Protein AF-A0A553FC74-F1 (afdb_monomer_lite)

Radius of gyration: 23.85 Å; chains: 1; bounding box: 74×58×66 Å

Secondary structure (DSSP, 8-state):
------------------------------------TTEEEEEEEEEE---TTHHHHTTSHHHHHHTTSTTEEEEEEEEETTEEEEEEEEETT--HHHHHHHHHT-HHHHHHHHHHHHTT-PPPPTT-PPEEEEETT------GGG-EEEE---S-EEEEEEEEBPS-HHHHHHHHHHHSTTTS-HHHHHHHHHHTEEEEEEEEETTEEEEEEEE-TT--HHHHHHHHTTSTTHHHHHHHHHTTBSS-TT--HHHHSEEPEE-

Foldseek 3Di:
DDDDDDDDDDDDDDDDDDDDDDDDDDDPDDPPPPPPPFKWFKFKAKWFDQQPCVVVLCVDPLNVVVCPDAFWDGWWWWDDRRMIMIMTTGHLPDFLVNVVVSLVVDPSSVVSQVVCVVSVTHDDHSQRTWAWLAKQVDPDGDRSRSGDMDGDPPPWDKFKWKFFWDQDPVLVVVLSVCRHDPNPDPQLSVLCVVLFWPMKIWTDDRRMIMMMTTGHHPRDCVVSVVVSCPGPCNVVVLLVNVNGGPDDSPDDPPRRIDTTHID

Sequence (263 aa):
MRTLKHILLFLILACIGCKNQTQESSNTTSENKGVIENQFRRFTFFIQSQNKELPKLFQSDSWVKLKVMEGIHEINVYQKESDYFLVFDVDISFNSKKLMGMLKGSEGFLSFENSLSALGVVFPKHDQALERIYKLDQKVSYKPVEGQLKTTVKPYKRFVWTLLLEEDPELIAEYKKVHGIGQAWPEITANMKSVGVKDMEIYIHKEQVVLIMDTKPGFNLEEVGPKWQKLPREEEWQAYVAKFQRTDPESSIQEKWKDMIVL

Structure (mmCIF, N/CA/C/O backbone):
data_AF-A0A553FC74-F1
#
_entry.id   AF-A0A553FC74-F1
#
loop_
_atom_site.group_PDB
_atom_site.id
_atom_site.type_symbol
_atom_site.label_atom_id
_atom_site.label_alt_id
_atom_site.label_comp_id
_atom_site.label_asym_id
_atom_site.label_entity_id
_atom_site.label_seq_id
_atom_site.pdbx_PDB_ins_code
_atom_site.Cartn_x
_atom_site.Cartn_y
_atom_site.Cartn_z
_atom_site.occupancy
_atom_site.B_iso_or_equiv
_atom_site.auth_seq_id
_atom_site.auth_comp_id
_atom_site.auth_asym_id
_atom_site.auth_atom_id
_atom_site.pdbx_PDB_model_num
ATOM 1 N N . MET A 1 1 ? 53.651 14.881 -21.824 1.00 33.22 1 MET A N 1
ATOM 2 C CA . MET A 1 1 ? 53.282 16.173 -22.453 1.00 33.22 1 MET A CA 1
ATOM 3 C C . MET A 1 1 ? 51.908 15.989 -23.085 1.00 33.22 1 MET A C 1
ATOM 5 O O . MET A 1 1 ? 51.783 15.101 -23.907 1.00 33.22 1 MET A O 1
ATOM 9 N N . ARG A 1 2 ? 50.842 16.522 -22.460 1.00 32.97 2 ARG A N 1
ATOM 10 C CA . ARG A 1 2 ? 50.057 17.692 -22.938 1.00 32.97 2 ARG A CA 1
ATOM 11 C C . ARG A 1 2 ? 49.469 17.426 -24.345 1.00 32.97 2 ARG A C 1
ATOM 13 O O . ARG A 1 2 ? 50.248 17.258 -25.263 1.00 32.97 2 ARG A O 1
ATOM 20 N N . THR A 1 3 ? 48.155 17.363 -24.578 1.00 34.47 3 THR A N 1
ATOM 21 C CA . THR A 1 3 ? 47.127 18.336 -24.160 1.00 34.47 3 THR A CA 1
ATOM 22 C C . THR A 1 3 ? 45.683 17.813 -24.236 1.00 34.47 3 THR A C 1
ATOM 24 O O . THR A 1 3 ? 45.287 17.150 -25.187 1.00 34.47 3 THR A O 1
ATOM 27 N N . LEU A 1 4 ? 44.912 18.258 -23.244 1.00 31.25 4 LEU A N 1
ATOM 28 C CA . LEU A 1 4 ? 43.455 18.353 -23.116 1.00 31.25 4 LEU A CA 1
ATOM 29 C C . LEU A 1 4 ? 42.874 19.491 -23.997 1.00 31.25 4 LEU A C 1
ATOM 31 O O . LEU A 1 4 ? 43.590 20.472 -24.203 1.00 31.25 4 LEU A O 1
ATOM 35 N N . LYS A 1 5 ? 41.595 19.394 -24.418 1.00 30.83 5 LYS A N 1
ATOM 36 C CA . LYS A 1 5 ? 40.571 20.467 -24.657 1.00 30.83 5 LYS A CA 1
ATOM 37 C C . LYS A 1 5 ? 39.403 19.836 -25.456 1.00 30.83 5 LYS A C 1
ATOM 39 O O . LYS A 1 5 ? 39.635 19.425 -26.579 1.00 30.83 5 LYS A O 1
ATOM 44 N N . HIS A 1 6 ? 38.203 19.517 -24.951 1.00 31.22 6 HIS A N 1
ATOM 45 C CA . HIS A 1 6 ? 37.122 20.328 -24.351 1.00 31.22 6 HIS A CA 1
ATOM 46 C C . HIS A 1 6 ? 36.814 21.638 -25.089 1.00 31.22 6 HIS A C 1
ATOM 48 O O . HIS A 1 6 ? 37.553 22.597 -24.894 1.00 31.22 6 HIS A O 1
ATOM 54 N N . ILE A 1 7 ? 35.688 21.689 -25.825 1.00 28.25 7 ILE A N 1
ATOM 55 C CA . ILE A 1 7 ? 34.840 22.886 -26.001 1.00 28.25 7 ILE A CA 1
ATOM 56 C C . ILE A 1 7 ? 33.358 22.467 -26.013 1.00 28.25 7 ILE A C 1
ATOM 58 O O . ILE A 1 7 ? 32.965 21.498 -26.657 1.00 28.25 7 ILE A O 1
ATOM 62 N N . LEU A 1 8 ? 32.588 23.229 -25.242 1.00 24.28 8 LEU A N 1
ATOM 63 C CA . LEU A 1 8 ? 31.179 23.140 -24.884 1.00 24.28 8 LEU A CA 1
ATOM 64 C C . LEU A 1 8 ? 30.366 24.175 -25.700 1.00 24.28 8 LEU A C 1
ATOM 66 O O . LEU A 1 8 ? 30.863 25.270 -25.940 1.00 24.28 8 LEU A O 1
ATOM 70 N N . LEU A 1 9 ? 29.142 23.793 -26.089 1.00 24.17 9 LEU A N 1
ATOM 71 C CA . LEU A 1 9 ? 27.880 24.554 -26.252 1.00 24.17 9 LEU A CA 1
ATOM 72 C C . LEU A 1 9 ? 27.902 26.096 -26.426 1.00 24.17 9 LEU A C 1
ATOM 74 O O . LEU A 1 9 ? 28.407 26.784 -25.552 1.00 24.17 9 LEU A O 1
ATOM 78 N N . PHE A 1 10 ? 27.149 26.633 -27.406 1.00 23.05 10 PHE A N 1
ATOM 79 C CA . PHE A 1 10 ? 26.339 27.866 -27.248 1.00 23.05 10 PHE A CA 1
ATOM 80 C C . PHE A 1 10 ? 25.168 27.951 -28.259 1.00 23.05 10 PHE A C 1
ATOM 82 O O . PHE A 1 10 ? 25.332 27.671 -29.444 1.00 23.05 10 PHE A O 1
ATOM 89 N N . LEU A 1 11 ? 23.989 28.341 -27.748 1.00 22.06 11 LEU A N 1
ATOM 90 C CA . LEU A 1 11 ? 22.764 28.762 -28.456 1.00 22.06 11 LEU A CA 1
ATOM 91 C C . LEU A 1 11 ? 22.955 30.104 -29.200 1.00 22.06 11 LEU A C 1
ATOM 93 O O . LEU A 1 11 ? 23.775 30.898 -28.746 1.00 22.06 11 LEU A O 1
ATOM 97 N N . ILE A 1 12 ? 22.092 30.420 -30.195 1.00 24.59 12 ILE A N 1
ATOM 98 C CA . ILE A 1 12 ? 21.165 31.594 -30.204 1.00 24.59 12 ILE A CA 1
ATOM 99 C C . ILE A 1 12 ? 20.446 31.820 -31.566 1.00 24.59 12 ILE A C 1
ATOM 101 O O . ILE A 1 12 ? 21.073 31.853 -32.616 1.00 24.59 12 ILE A O 1
ATOM 105 N N . LEU A 1 13 ? 19.119 32.016 -31.452 1.00 23.31 13 LEU A N 1
ATOM 106 C CA . LEU A 1 13 ? 18.106 32.743 -32.254 1.00 23.31 13 LEU A CA 1
ATOM 107 C C . LEU A 1 13 ? 18.038 32.693 -33.799 1.00 23.31 13 LEU A C 1
ATOM 109 O O . LEU A 1 13 ? 18.916 33.173 -34.504 1.00 23.31 13 LEU A O 1
ATOM 113 N N . ALA A 1 14 ? 16.813 32.432 -34.278 1.00 24.98 14 ALA A N 1
ATOM 114 C CA . ALA A 1 14 ? 16.169 33.264 -35.299 1.00 24.98 14 ALA A CA 1
ATOM 115 C C . ALA A 1 14 ? 14.658 33.416 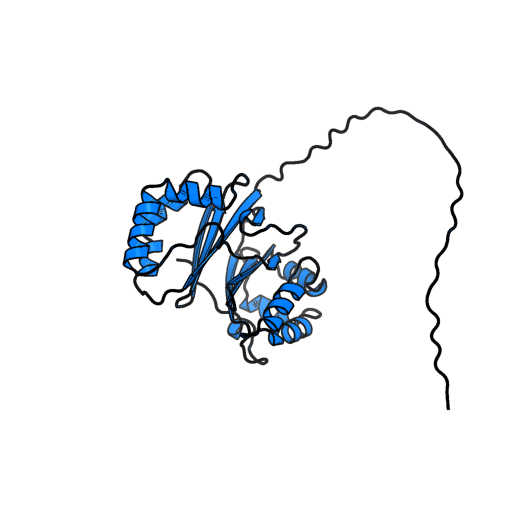-35.003 1.00 24.98 14 ALA A C 1
ATOM 117 O O . ALA A 1 14 ? 13.887 32.468 -35.122 1.00 24.98 14 ALA A O 1
ATOM 118 N N . CYS A 1 15 ? 14.254 34.628 -34.611 1.00 23.98 15 CYS A N 1
ATOM 119 C CA . CYS A 1 15 ? 12.884 35.144 -34.704 1.00 23.98 15 CYS A CA 1
ATOM 120 C C . CYS A 1 15 ? 12.821 36.102 -35.902 1.00 23.98 15 CYS A C 1
ATOM 122 O O . CYS A 1 15 ? 13.753 36.881 -36.051 1.00 23.98 15 CYS A O 1
ATOM 124 N N . ILE A 1 16 ? 11.732 36.048 -36.680 1.00 29.25 16 ILE A N 1
ATOM 125 C CA . ILE A 1 16 ? 11.034 37.070 -37.511 1.00 29.25 16 ILE A CA 1
ATOM 126 C C . ILE A 1 16 ? 9.961 36.234 -38.256 1.00 29.25 16 ILE A C 1
ATOM 128 O O . ILE A 1 16 ? 10.310 35.239 -38.872 1.00 29.25 16 ILE A O 1
ATOM 132 N N . GLY A 1 17 ? 8.644 36.451 -38.240 1.00 23.83 17 GLY A N 1
ATOM 133 C CA . GLY A 1 17 ? 7.820 37.591 -37.854 1.00 23.83 17 GLY A CA 1
ATOM 134 C C . GLY A 1 17 ? 7.080 38.150 -39.079 1.00 23.83 17 GLY A C 1
ATOM 135 O O . GLY A 1 17 ? 7.702 38.873 -39.844 1.00 23.83 17 GLY A O 1
ATOM 136 N N . CYS A 1 18 ? 5.781 37.841 -39.246 1.00 24.70 18 CYS A N 1
ATOM 137 C CA . CYS A 1 18 ? 4.689 38.751 -39.677 1.00 24.70 18 CYS A CA 1
ATOM 138 C C . CYS A 1 18 ? 3.406 37.970 -40.040 1.00 24.70 18 CYS A C 1
ATOM 140 O O . CYS A 1 18 ? 3.451 37.100 -40.899 1.00 24.70 18 CYS A O 1
ATOM 142 N N . LYS A 1 19 ? 2.307 38.225 -39.298 1.00 30.81 19 LYS A N 1
ATOM 143 C CA . LYS A 1 19 ? 1.049 38.919 -39.701 1.00 30.81 19 LYS A CA 1
ATOM 144 C C . LYS A 1 19 ? 0.207 38.183 -40.756 1.00 30.81 19 LYS A C 1
ATOM 146 O O . LYS A 1 19 ? 0.737 37.738 -41.754 1.00 30.81 19 LYS A O 1
ATOM 151 N N . ASN A 1 20 ? -1.121 38.159 -40.739 1.00 28.58 20 ASN A N 1
ATOM 152 C CA . ASN A 1 20 ? -2.223 38.418 -39.801 1.00 28.58 20 ASN A CA 1
ATOM 153 C C . ASN A 1 20 ? -3.457 38.116 -40.674 1.00 28.58 20 ASN A C 1
ATOM 155 O O . ASN A 1 20 ? -3.483 38.639 -41.785 1.00 28.58 20 ASN A O 1
ATOM 159 N N . GLN A 1 21 ? -4.484 37.401 -40.215 1.00 30.47 21 GLN A N 1
ATOM 160 C CA . GLN A 1 21 ? -5.850 37.675 -40.683 1.00 30.47 21 GLN A CA 1
ATOM 161 C C . GLN A 1 21 ? -6.878 37.173 -39.670 1.00 30.47 21 GLN A C 1
ATOM 163 O O . GLN A 1 21 ? -6.877 36.023 -39.243 1.00 30.47 21 GLN A O 1
ATOM 168 N N . THR A 1 22 ? -7.694 38.129 -39.250 1.00 28.23 22 THR A N 1
ATOM 169 C CA . THR A 1 22 ? -8.773 38.056 -38.277 1.00 28.23 22 THR A CA 1
ATOM 170 C C . THR A 1 22 ? -9.976 37.346 -38.885 1.00 28.23 22 THR A C 1
ATOM 172 O O . THR A 1 22 ? -10.387 37.697 -39.989 1.00 28.23 22 THR A O 1
ATOM 175 N N . GLN A 1 23 ? -10.611 36.448 -38.136 1.00 31.25 23 GLN A N 1
ATOM 176 C CA . GLN A 1 23 ? -12.052 36.252 -38.255 1.00 31.25 23 GLN A CA 1
ATOM 177 C C . GLN A 1 23 ? -12.624 35.834 -36.900 1.00 31.25 23 GLN A C 1
ATOM 179 O O . GLN A 1 23 ? -12.220 34.833 -36.311 1.00 31.25 23 GLN A O 1
ATOM 184 N N . GLU A 1 24 ? -13.527 36.670 -36.392 1.00 31.27 24 GLU A N 1
ATOM 185 C CA . GLU A 1 24 ? -14.398 36.378 -35.263 1.00 31.27 24 GLU A CA 1
ATOM 186 C C . GLU A 1 24 ? -15.303 35.191 -35.601 1.00 31.27 24 GLU A C 1
ATOM 188 O O . GLU A 1 24 ? -16.021 35.206 -36.599 1.00 31.27 24 GLU A O 1
ATOM 193 N N . SER A 1 25 ? -15.352 34.206 -34.712 1.00 28.92 25 SER A N 1
ATOM 194 C CA . SER A 1 25 ? -16.594 33.491 -34.450 1.00 28.92 25 SER A CA 1
ATOM 195 C C . SER A 1 25 ? -16.623 33.105 -32.981 1.00 28.92 25 SER A C 1
ATOM 197 O O . SER A 1 25 ? -15.810 32.310 -32.507 1.00 28.92 25 SER A O 1
ATOM 199 N N . SER A 1 26 ? -17.563 33.713 -32.272 1.00 34.94 26 SER A N 1
ATOM 200 C CA . SER A 1 26 ? -18.040 33.323 -30.956 1.00 34.94 26 SER A CA 1
ATOM 201 C C . SER A 1 26 ? -18.175 31.805 -30.835 1.00 34.94 26 SER A C 1
ATOM 203 O O . SER A 1 26 ? -18.980 31.202 -31.538 1.00 34.94 26 SER A O 1
ATOM 205 N N . ASN A 1 27 ? -17.444 31.208 -29.901 1.00 28.22 27 ASN A N 1
ATOM 206 C CA . ASN A 1 27 ? -17.895 30.001 -29.227 1.00 28.22 27 ASN A CA 1
ATOM 207 C C . ASN A 1 27 ? -17.324 29.994 -27.812 1.00 28.22 27 ASN A C 1
ATOM 209 O O . ASN A 1 27 ? -16.153 29.718 -27.567 1.00 28.22 27 ASN A O 1
ATOM 213 N N . THR A 1 28 ? -18.195 30.341 -26.873 1.00 32.25 28 THR A N 1
ATOM 214 C CA . THR A 1 28 ? -18.076 30.017 -25.459 1.00 32.25 28 THR A CA 1
ATOM 215 C C . THR A 1 28 ? -18.054 28.500 -25.304 1.00 32.25 28 THR A C 1
ATOM 217 O O . THR A 1 28 ? -19.094 27.872 -25.126 1.00 32.25 28 THR A O 1
ATOM 220 N N . THR A 1 29 ? -16.876 27.891 -25.359 1.00 29.14 29 THR A N 1
ATOM 221 C CA . THR A 1 29 ? -16.668 26.577 -24.750 1.00 29.14 29 THR A CA 1
ATOM 222 C C . THR A 1 29 ? -16.263 26.810 -23.309 1.00 29.14 29 THR A C 1
ATOM 224 O O . THR A 1 29 ? -15.109 27.102 -23.005 1.00 29.14 29 THR A O 1
ATOM 227 N N . SER A 1 30 ? -17.248 26.704 -22.418 1.00 32.78 30 SER A N 1
ATOM 228 C CA . SER A 1 30 ? -16.995 26.388 -21.021 1.00 32.78 30 SER A CA 1
A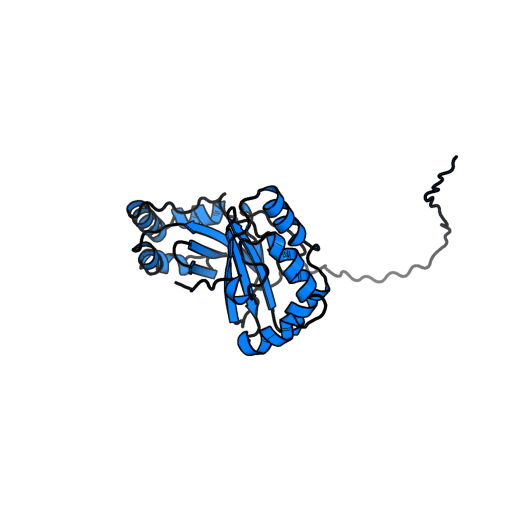TOM 229 C C . SER A 1 30 ? -16.092 25.159 -20.993 1.00 32.78 30 SER A C 1
ATOM 231 O O . SER A 1 30 ? -16.513 24.074 -21.404 1.00 32.78 30 SER A O 1
ATOM 233 N N . GLU A 1 31 ? -14.851 25.326 -20.546 1.00 33.81 31 GLU A N 1
ATOM 234 C CA . GLU A 1 31 ? -14.017 24.209 -20.130 1.00 33.81 31 GLU A CA 1
ATOM 235 C C . GLU A 1 31 ? -14.747 23.512 -18.987 1.00 33.81 31 GLU A C 1
ATOM 237 O O . GLU A 1 31 ? -14.687 23.905 -17.821 1.00 33.81 31 GLU A O 1
ATOM 242 N N . ASN A 1 32 ? -15.509 22.490 -19.357 1.00 34.19 32 ASN A N 1
ATOM 243 C CA . ASN A 1 32 ? -16.110 21.565 -18.433 1.00 34.19 32 ASN A CA 1
ATOM 244 C C . ASN A 1 32 ? -14.930 20.814 -17.807 1.00 34.19 32 ASN A C 1
ATOM 246 O O . ASN A 1 32 ? -14.420 19.849 -18.380 1.00 34.19 32 ASN A O 1
ATOM 250 N N . LYS A 1 33 ? -14.423 21.309 -16.669 1.00 39.41 33 LYS A N 1
ATOM 251 C CA . LYS A 1 33 ? -13.581 20.528 -15.761 1.00 39.41 33 LYS A CA 1
ATOM 252 C C . LYS A 1 33 ? -14.442 19.363 -15.301 1.00 39.41 33 LYS A C 1
ATOM 254 O O . LYS A 1 33 ? -15.112 19.450 -14.277 1.00 39.41 33 LYS A O 1
ATOM 259 N N . GLY A 1 34 ? -14.473 18.315 -16.120 1.00 35.59 34 GLY A N 1
ATOM 260 C CA . GLY A 1 34 ? -15.172 17.083 -15.826 1.00 35.59 34 GLY A CA 1
ATOM 261 C C . GLY A 1 34 ? -14.681 16.601 -14.476 1.00 35.59 34 GLY A C 1
ATOM 262 O O . GLY A 1 34 ? -13.508 16.258 -14.319 1.00 35.59 34 GLY A O 1
ATOM 263 N N . VAL A 1 35 ? -15.568 16.631 -13.487 1.00 42.16 35 VAL A N 1
ATOM 264 C CA . VAL A 1 35 ? -15.410 15.810 -12.298 1.00 42.16 35 VAL A CA 1
ATOM 265 C C . VAL A 1 35 ? -15.256 14.395 -12.838 1.00 42.16 35 VAL A C 1
ATOM 267 O O . VAL A 1 35 ? -16.168 13.872 -13.472 1.00 42.16 35 VAL A O 1
ATOM 270 N N . ILE A 1 36 ? -14.065 13.815 -12.699 1.00 54.31 36 ILE A N 1
ATOM 271 C CA . ILE A 1 36 ? -13.853 12.422 -13.075 1.00 54.31 36 ILE A CA 1
ATOM 272 C C . ILE A 1 36 ? -14.688 11.620 -12.078 1.00 54.31 36 ILE A C 1
ATOM 274 O O . ILE A 1 36 ? -14.324 11.523 -10.905 1.00 54.31 36 ILE A O 1
ATOM 278 N N . GLU A 1 37 ? -15.839 11.116 -12.521 1.00 65.69 37 GLU A N 1
ATOM 279 C CA . GLU A 1 37 ? -16.680 10.227 -11.725 1.00 65.69 37 GLU A CA 1
ATOM 280 C C . GLU A 1 37 ? -15.823 9.059 -11.199 1.00 65.69 37 GLU A C 1
ATOM 282 O O . GLU A 1 37 ? -14.946 8.549 -11.902 1.00 65.69 37 GLU A O 1
ATOM 287 N N . ASN A 1 38 ? -16.073 8.628 -9.957 1.00 85.25 38 ASN A N 1
ATOM 288 C CA . ASN A 1 38 ? -15.401 7.499 -9.291 1.00 85.25 38 ASN A CA 1
ATOM 289 C C . ASN A 1 38 ? -13.989 7.761 -8.728 1.00 85.25 38 ASN A C 1
ATOM 291 O O . ASN A 1 38 ? -13.166 6.839 -8.668 1.00 85.25 38 ASN A O 1
ATOM 295 N N . GLN A 1 39 ? -13.694 8.992 -8.301 1.00 94.50 39 GLN A N 1
ATOM 296 C CA . GLN A 1 39 ? -12.482 9.306 -7.535 1.00 94.50 39 GLN A CA 1
ATOM 297 C C . GLN A 1 39 ? -12.665 9.166 -6.019 1.00 94.50 39 GLN A C 1
ATOM 299 O O . GLN A 1 39 ? -13.718 9.486 -5.474 1.00 94.50 39 GLN A O 1
ATOM 304 N N . PHE A 1 40 ? -11.599 8.750 -5.336 1.00 96.81 40 PHE A N 1
ATOM 305 C CA . PHE A 1 40 ? -11.556 8.577 -3.882 1.00 96.81 40 PHE A CA 1
ATOM 306 C C . PHE A 1 40 ? -10.151 8.866 -3.328 1.00 96.81 40 PHE A C 1
ATOM 308 O O . PHE A 1 40 ? -9.179 9.003 -4.082 1.00 96.81 40 PHE A O 1
ATOM 315 N N . ARG A 1 41 ? -10.035 8.982 -2.002 1.00 97.69 41 ARG A N 1
ATOM 316 C CA . ARG A 1 41 ? -8.762 9.112 -1.280 1.00 97.69 41 ARG A CA 1
ATOM 317 C C . ARG A 1 41 ? -8.419 7.793 -0.615 1.00 97.69 41 ARG A C 1
ATOM 319 O O . ARG A 1 41 ? -9.241 7.229 0.096 1.00 97.69 41 ARG A O 1
ATOM 326 N N . ARG A 1 42 ? -7.189 7.330 -0.823 1.00 98.25 42 ARG A N 1
ATOM 327 C CA . ARG A 1 42 ? -6.638 6.150 -0.158 1.00 98.25 42 ARG A CA 1
ATOM 328 C C . ARG A 1 42 ? -5.671 6.557 0.944 1.00 98.25 42 ARG A C 1
ATOM 330 O O . ARG A 1 42 ? -4.694 7.266 0.685 1.00 98.25 42 ARG A O 1
ATOM 337 N N . PHE A 1 43 ? -5.915 6.053 2.145 1.00 98.62 43 PHE A N 1
ATOM 338 C CA . PHE A 1 43 ? -4.999 6.117 3.277 1.00 98.62 43 PHE A CA 1
ATOM 339 C C . PHE A 1 43 ? -4.541 4.710 3.619 1.00 98.62 43 PHE A C 1
ATOM 341 O O . PHE A 1 43 ? -5.341 3.778 3.650 1.00 98.62 43 PHE A O 1
ATOM 348 N N . THR A 1 44 ? -3.251 4.558 3.875 1.00 98.56 44 THR A N 1
ATOM 349 C CA . THR A 1 44 ? -2.661 3.265 4.203 1.00 98.56 44 THR A CA 1
ATOM 350 C C . THR A 1 44 ? -1.885 3.362 5.495 1.00 98.56 44 THR A C 1
ATOM 352 O O . THR A 1 44 ? -1.162 4.337 5.695 1.00 98.56 44 THR A O 1
ATOM 355 N N . PHE A 1 45 ? -2.005 2.354 6.347 1.00 98.50 45 PHE A N 1
ATOM 356 C CA . PHE A 1 45 ? -1.323 2.295 7.634 1.00 98.50 45 PHE A CA 1
ATOM 357 C C . PHE A 1 45 ? -0.677 0.929 7.822 1.00 98.50 45 PHE A C 1
ATOM 359 O O . PHE A 1 45 ? -1.093 -0.052 7.207 1.00 98.50 45 PHE A O 1
ATOM 366 N N . PHE A 1 46 ? 0.335 0.875 8.681 1.00 98.31 46 PHE A N 1
ATOM 367 C CA . PHE A 1 46 ? 1.051 -0.354 8.987 1.00 98.31 46 PHE A CA 1
ATOM 368 C C . PHE A 1 46 ? 1.053 -0.596 10.490 1.00 98.31 46 PHE A C 1
ATOM 370 O O . PHE A 1 46 ? 1.298 0.329 11.266 1.00 98.31 46 PHE A O 1
ATOM 377 N N . ILE A 1 47 ? 0.770 -1.831 10.889 1.00 98.00 47 ILE A N 1
ATOM 378 C CA . ILE A 1 47 ? 0.847 -2.298 12.271 1.00 98.00 47 ILE A CA 1
ATOM 379 C C . ILE A 1 47 ? 1.721 -3.548 12.275 1.00 98.00 47 ILE A C 1
ATOM 381 O O . ILE A 1 47 ? 1.512 -4.447 11.467 1.00 98.00 47 ILE A O 1
ATOM 385 N N . GLN A 1 48 ? 2.670 -3.612 13.207 1.00 96.62 48 GLN A N 1
ATOM 386 C CA . GLN A 1 48 ? 3.455 -4.814 13.474 1.00 96.62 48 GLN A CA 1
ATOM 387 C C . GLN A 1 48 ? 3.112 -5.336 14.862 1.00 96.62 48 GLN A C 1
ATOM 389 O O . GLN A 1 48 ? 3.215 -4.605 15.848 1.00 96.62 48 GLN A O 1
ATOM 394 N N . SER A 1 49 ? 2.673 -6.588 14.948 1.00 96.56 49 SER A N 1
ATOM 395 C CA . SER A 1 49 ? 2.358 -7.232 16.219 1.00 96.56 49 SER A CA 1
ATOM 396 C C . SER A 1 49 ? 2.444 -8.747 16.117 1.00 96.56 49 SER A C 1
ATOM 398 O O . SER A 1 49 ? 1.887 -9.363 15.213 1.00 96.56 49 SER A O 1
ATOM 400 N N . GLN A 1 50 ? 3.097 -9.361 17.101 1.00 95.88 50 GLN A N 1
ATOM 401 C CA . GLN A 1 50 ? 3.134 -10.818 17.261 1.00 95.88 50 GLN A CA 1
ATOM 402 C C . GLN A 1 50 ? 1.922 -11.353 18.043 1.00 95.88 50 GLN A C 1
ATOM 404 O O . GLN A 1 50 ? 1.816 -12.558 18.282 1.00 95.88 50 GLN A O 1
ATOM 409 N N . ASN A 1 51 ? 1.008 -10.474 18.471 1.00 96.75 51 ASN A N 1
ATOM 410 C CA . ASN A 1 51 ? -0.164 -10.879 19.231 1.00 96.75 51 ASN A CA 1
ATOM 411 C C . ASN A 1 51 ? -1.136 -11.668 18.338 1.00 96.75 51 ASN A C 1
ATOM 413 O O . ASN A 1 51 ? -1.747 -11.121 17.421 1.00 96.75 51 ASN A O 1
ATOM 417 N N . LYS A 1 52 ? -1.301 -12.959 18.640 1.00 95.12 52 LYS A N 1
ATOM 418 C CA . LYS A 1 52 ? -2.124 -13.899 17.860 1.00 95.12 52 LYS A CA 1
ATOM 419 C C . LYS A 1 52 ? -3.627 -13.607 17.914 1.00 95.12 52 LYS A C 1
ATOM 421 O O . LYS A 1 52 ? -4.369 -14.146 17.100 1.00 95.12 52 LYS A O 1
ATOM 426 N N . GLU A 1 53 ? -4.073 -12.760 18.840 1.00 96.12 53 GLU A N 1
ATOM 427 C CA . GLU A 1 53 ? -5.476 -12.352 18.956 1.00 96.12 53 GLU A CA 1
ATOM 428 C C . GLU A 1 53 ? -5.816 -11.146 18.067 1.00 96.12 53 GLU A C 1
ATOM 430 O O . GLU A 1 53 ? -6.990 -10.911 17.783 1.00 96.12 53 GLU A O 1
ATOM 435 N N . LEU A 1 54 ? -4.813 -10.410 17.566 1.00 96.81 54 LEU A N 1
ATOM 436 C CA . LEU A 1 54 ? -5.027 -9.224 16.730 1.00 96.81 54 LEU A CA 1
ATOM 437 C C . LEU A 1 54 ? -5.862 -9.500 15.461 1.00 96.81 54 LEU A C 1
ATOM 439 O O . LEU A 1 54 ? -6.784 -8.722 15.206 1.00 96.81 54 LEU A O 1
ATOM 443 N N . PRO A 1 55 ? -5.645 -10.590 14.692 1.00 96.62 55 PRO A N 1
ATOM 444 C CA . PRO A 1 55 ? -6.461 -10.876 13.509 1.00 96.62 55 PRO A CA 1
ATOM 445 C C . PRO A 1 55 ? -7.961 -10.967 13.815 1.00 96.62 55 PRO A C 1
ATOM 447 O O . PRO A 1 55 ? -8.781 -10.502 13.028 1.00 96.62 55 PRO A O 1
ATOM 450 N N . LYS A 1 56 ? -8.334 -11.492 14.992 1.00 95.81 56 LYS A N 1
ATOM 451 C CA . LYS A 1 56 ? -9.741 -11.631 15.401 1.00 95.81 56 LYS A CA 1
ATOM 452 C C . LYS A 1 56 ? -10.414 -10.274 15.608 1.00 95.81 56 LYS A C 1
ATOM 454 O O . LYS A 1 56 ? -11.610 -10.141 15.359 1.00 95.81 56 LYS A O 1
ATOM 459 N N . LEU A 1 57 ? -9.665 -9.244 16.014 1.00 96.06 57 LEU A N 1
ATOM 460 C CA . LEU A 1 57 ? -10.219 -7.897 16.174 1.00 96.06 57 LEU A CA 1
ATOM 461 C C . LEU A 1 57 ? -10.645 -7.284 14.836 1.00 96.06 57 LEU A C 1
ATOM 463 O O . LEU A 1 57 ? -11.662 -6.591 14.794 1.00 96.06 57 LEU A O 1
ATOM 467 N N . PHE A 1 58 ? -9.944 -7.591 13.741 1.00 95.25 58 PHE A N 1
ATOM 468 C CA . PHE A 1 58 ? -10.322 -7.170 12.383 1.00 95.25 58 PHE A CA 1
ATOM 469 C C . PHE A 1 58 ? -11.541 -7.921 11.818 1.00 95.25 58 PHE A C 1
ATOM 471 O O . PHE A 1 58 ? -11.984 -7.636 10.707 1.00 95.25 58 PHE A O 1
ATOM 478 N N . GLN A 1 59 ? -12.119 -8.842 12.591 1.00 92.56 59 GLN A N 1
ATOM 479 C CA . GLN A 1 59 ? -13.374 -9.536 12.284 1.00 92.56 59 GLN A CA 1
ATOM 480 C C . GLN A 1 59 ? -14.467 -9.243 13.324 1.00 92.56 59 GLN A C 1
ATOM 482 O O . GLN A 1 59 ? -15.572 -9.766 13.225 1.00 92.56 59 GLN A O 1
ATOM 487 N N . SER A 1 60 ? -14.175 -8.397 14.319 1.00 94.00 60 SER A N 1
ATOM 488 C CA . SER A 1 60 ? -15.132 -8.025 15.362 1.00 94.00 60 SER A CA 1
ATOM 489 C C . SER A 1 60 ? -16.279 -7.167 14.822 1.00 94.00 60 SER A C 1
ATOM 491 O O . SER A 1 60 ? -16.104 -6.398 13.874 1.00 94.00 60 SER A O 1
ATOM 493 N N . ASP A 1 61 ? -17.434 -7.210 15.489 1.00 93.69 61 ASP A N 1
ATOM 494 C CA . ASP A 1 61 ? -18.583 -6.351 15.164 1.00 93.69 61 ASP A CA 1
ATOM 495 C C . ASP A 1 61 ? -18.211 -4.863 15.161 1.00 93.69 61 ASP A C 1
ATOM 497 O O . ASP A 1 61 ? -18.659 -4.100 14.304 1.00 93.69 61 ASP A O 1
ATOM 501 N N . SER A 1 62 ? -17.362 -4.450 16.107 1.00 92.44 62 SER A N 1
ATOM 502 C CA . SER A 1 62 ? -16.848 -3.083 16.205 1.00 92.44 62 SER A CA 1
ATOM 503 C C . SER A 1 62 ? -16.090 -2.672 14.942 1.00 92.44 62 SER A C 1
ATOM 505 O O . SER A 1 62 ? -16.296 -1.565 14.453 1.00 92.44 62 SER A O 1
ATOM 507 N N . TRP A 1 63 ? -15.284 -3.571 14.369 1.00 93.56 63 TRP A N 1
ATOM 508 C CA . TRP A 1 63 ? -14.582 -3.338 13.106 1.00 93.56 63 TRP A CA 1
ATOM 509 C C . TRP A 1 63 ? -15.521 -3.353 11.895 1.00 93.56 63 TRP A C 1
ATOM 511 O O . TRP A 1 63 ? -15.442 -2.472 11.040 1.00 93.56 63 TRP A O 1
ATOM 521 N N . VAL A 1 64 ? -16.445 -4.318 11.824 1.00 91.06 64 VAL A N 1
ATOM 522 C CA . VAL A 1 64 ? -17.416 -4.425 10.720 1.00 91.06 64 VAL A CA 1
ATOM 523 C C . VAL A 1 64 ? -18.264 -3.157 10.610 1.00 91.06 64 VAL A C 1
ATOM 525 O O . VAL A 1 64 ? -18.480 -2.658 9.506 1.00 91.06 64 VAL A O 1
ATOM 528 N N . LYS A 1 65 ? -18.668 -2.571 11.743 1.00 91.94 65 LYS A N 1
ATOM 529 C CA . LYS A 1 65 ? -19.403 -1.297 11.783 1.00 91.94 65 LYS A CA 1
ATOM 530 C C . LYS A 1 65 ? -18.630 -0.128 11.165 1.00 91.94 65 LYS A C 1
ATOM 532 O O . LYS A 1 65 ? -19.258 0.776 10.624 1.00 91.94 65 LYS A O 1
ATOM 537 N N . LEU A 1 66 ? -17.294 -0.142 11.188 1.00 92.00 66 LEU A N 1
ATOM 538 C CA . LEU A 1 66 ? -16.488 0.905 10.543 1.00 92.00 66 LEU A CA 1
ATOM 539 C C . LEU A 1 66 ? -16.618 0.876 9.022 1.00 92.00 66 LEU A C 1
ATOM 541 O O . LEU A 1 66 ? -16.584 1.923 8.381 1.00 92.00 66 LEU A O 1
ATOM 545 N N . LYS A 1 67 ? -16.791 -0.316 8.440 1.00 91.31 67 LYS A N 1
ATOM 546 C CA . LYS A 1 67 ? -16.854 -0.506 6.984 1.00 91.31 67 LYS A CA 1
ATOM 547 C C . LYS A 1 67 ? -18.104 0.107 6.348 1.00 91.31 67 LYS A C 1
ATOM 549 O O . LYS A 1 67 ? -18.119 0.296 5.139 1.00 91.31 67 LYS A O 1
ATOM 554 N N . VAL A 1 68 ? -19.132 0.402 7.145 1.00 92.06 68 VAL A N 1
ATOM 555 C CA . VAL A 1 68 ? -20.415 0.965 6.689 1.00 92.06 68 VAL A CA 1
ATOM 556 C C . VAL A 1 68 ? -20.617 2.421 7.118 1.00 92.06 68 VAL A C 1
ATOM 558 O O . VAL A 1 68 ? -21.710 2.961 6.966 1.00 92.06 68 VAL A O 1
ATOM 561 N N . MET A 1 69 ? -19.587 3.060 7.681 1.00 93.94 69 MET A N 1
ATOM 562 C CA . MET A 1 69 ? -19.648 4.475 8.043 1.00 93.94 69 MET A CA 1
ATOM 563 C C . MET A 1 69 ? -19.762 5.356 6.795 1.00 93.94 69 MET A C 1
ATOM 565 O O . MET A 1 69 ? -19.159 5.076 5.760 1.00 93.94 69 MET A O 1
ATOM 569 N N . GLU A 1 70 ? -20.501 6.459 6.912 1.00 94.50 70 GLU A N 1
ATOM 570 C CA . GLU A 1 70 ? -20.628 7.436 5.832 1.00 94.50 70 GLU A CA 1
ATOM 571 C C . GLU A 1 70 ? -19.250 7.961 5.394 1.00 94.50 70 GLU A C 1
ATOM 573 O O . GLU A 1 70 ? -18.398 8.303 6.216 1.00 94.50 70 GLU A O 1
ATOM 578 N N . GLY A 1 71 ? -19.024 7.997 4.081 1.00 95.00 71 GLY A N 1
ATOM 579 C CA . GLY A 1 71 ? -17.764 8.417 3.471 1.00 95.00 71 GLY A CA 1
ATOM 580 C C . GLY A 1 71 ? -16.666 7.351 3.419 1.00 95.00 71 GLY A C 1
ATOM 581 O O . GLY A 1 71 ? -15.636 7.596 2.792 1.00 95.00 71 GLY A O 1
ATOM 582 N N . ILE A 1 72 ? -16.870 6.167 4.010 1.00 96.56 72 ILE A N 1
ATOM 583 C CA . ILE A 1 72 ? -16.019 4.989 3.792 1.00 96.56 72 ILE A CA 1
ATOM 584 C C . ILE A 1 72 ? -16.509 4.235 2.552 1.00 96.56 72 ILE A C 1
ATOM 586 O O . ILE A 1 72 ? -17.676 3.866 2.461 1.00 96.56 72 ILE A O 1
ATOM 590 N N . HIS A 1 73 ? -15.614 3.978 1.597 1.00 95.88 73 HIS A N 1
ATOM 591 C CA . HIS A 1 73 ? -15.910 3.153 0.418 1.00 95.88 73 HIS A CA 1
ATOM 592 C C . HIS A 1 73 ? -15.475 1.708 0.634 1.00 95.88 73 HIS A C 1
ATOM 594 O O . HIS A 1 73 ? -16.201 0.778 0.292 1.00 95.88 73 HIS A O 1
ATOM 600 N N . GLU A 1 74 ? -14.272 1.513 1.175 1.00 95.94 74 GLU A N 1
ATOM 601 C CA . GLU A 1 74 ? -13.700 0.188 1.396 1.00 95.94 74 GLU A CA 1
ATOM 602 C C . GLU A 1 74 ? -12.658 0.249 2.521 1.00 95.94 74 GLU A C 1
ATOM 604 O O . GLU A 1 74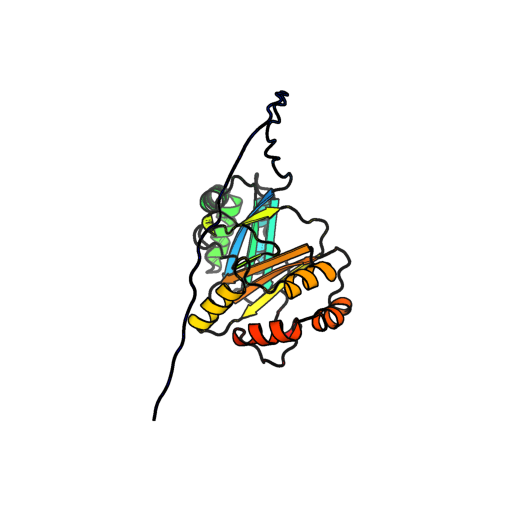 ? -11.843 1.172 2.574 1.00 95.94 74 GLU A O 1
ATOM 609 N N . ILE A 1 75 ? -12.654 -0.747 3.411 1.00 96.88 75 ILE A N 1
ATOM 610 C CA . ILE A 1 75 ? -11.570 -0.953 4.380 1.00 96.88 75 ILE A CA 1
ATOM 611 C C . ILE A 1 75 ? -11.093 -2.392 4.255 1.00 96.88 75 ILE A C 1
ATOM 613 O O . ILE A 1 75 ? -11.858 -3.329 4.499 1.00 96.88 75 ILE A O 1
ATOM 617 N N . ASN A 1 76 ? -9.818 -2.552 3.916 1.00 97.38 76 ASN A N 1
ATOM 618 C CA . ASN A 1 76 ? -9.160 -3.848 3.824 1.00 97.38 76 ASN A CA 1
ATOM 619 C C . ASN A 1 76 ? -7.983 -3.921 4.787 1.00 97.38 76 ASN A C 1
ATOM 621 O O . ASN A 1 76 ? -7.278 -2.932 4.996 1.00 97.38 76 ASN A O 1
ATOM 625 N N . VAL A 1 77 ? -7.746 -5.114 5.319 1.00 98.19 77 VAL A N 1
ATOM 626 C CA . VAL A 1 77 ? -6.547 -5.433 6.089 1.00 98.19 77 VAL A CA 1
ATOM 627 C C . VAL A 1 77 ? -5.895 -6.624 5.426 1.00 98.19 77 VAL A C 1
ATOM 629 O O . VAL A 1 77 ? -6.555 -7.630 5.178 1.00 98.19 77 VAL A O 1
ATOM 632 N N . TYR A 1 78 ? -4.614 -6.485 5.120 1.00 98.50 78 TYR A N 1
ATOM 633 C CA . TYR A 1 78 ? -3.800 -7.548 4.562 1.00 98.50 78 TYR A CA 1
ATOM 634 C C . TYR A 1 78 ? -2.774 -7.967 5.605 1.00 98.50 78 TYR A C 1
ATOM 636 O O . TYR A 1 78 ? -2.155 -7.106 6.230 1.00 98.50 78 TYR A O 1
ATOM 644 N N . GLN A 1 79 ? -2.593 -9.269 5.795 1.00 97.88 79 GLN A N 1
ATOM 645 C CA . GLN A 1 79 ? -1.691 -9.827 6.790 1.00 97.88 79 GLN A CA 1
ATOM 646 C C . GLN A 1 79 ? -0.620 -10.706 6.149 1.00 97.88 79 GLN A C 1
ATOM 648 O O . GLN A 1 79 ? -0.912 -11.563 5.313 1.00 97.88 79 GLN A O 1
ATOM 653 N N . LYS A 1 80 ? 0.613 -10.560 6.632 1.00 96.69 80 LYS A N 1
ATOM 654 C CA . LYS A 1 80 ? 1.667 -11.566 6.501 1.00 96.69 80 LYS A CA 1
ATOM 655 C C . LYS A 1 80 ? 2.382 -11.698 7.838 1.00 96.69 80 LYS A C 1
ATOM 657 O O . LYS A 1 80 ? 3.024 -10.759 8.281 1.00 96.69 80 LYS A O 1
ATOM 662 N N . GLU A 1 81 ? 2.282 -12.862 8.477 1.00 94.56 81 GLU A N 1
ATOM 663 C CA . GLU A 1 81 ? 2.922 -13.110 9.780 1.00 94.56 81 GLU A CA 1
ATOM 664 C C . GLU A 1 81 ? 2.513 -12.042 10.819 1.00 94.56 81 GLU A C 1
ATOM 666 O O . GLU A 1 81 ? 1.331 -11.952 11.159 1.00 94.56 81 GLU A O 1
ATOM 671 N N . SER A 1 82 ? 3.457 -11.241 11.321 1.00 96.19 82 SER A N 1
ATOM 672 C CA . SER A 1 82 ? 3.207 -10.155 12.278 1.00 96.19 82 SER A CA 1
ATOM 673 C C . SER A 1 82 ? 2.872 -8.808 11.638 1.00 96.19 82 SER A C 1
ATOM 675 O O . SER A 1 82 ? 2.652 -7.841 12.366 1.00 96.19 82 SER A O 1
ATOM 677 N N . ASP A 1 83 ? 2.851 -8.725 10.311 1.00 97.50 83 ASP A N 1
ATOM 678 C CA . ASP A 1 83 ? 2.654 -7.489 9.566 1.00 97.50 83 ASP A CA 1
ATOM 679 C C . ASP A 1 83 ? 1.208 -7.338 9.107 1.00 97.50 83 ASP A C 1
ATOM 681 O O . ASP A 1 83 ? 0.645 -8.232 8.470 1.00 97.50 83 ASP A O 1
ATOM 685 N N . TYR A 1 84 ? 0.631 -6.171 9.384 1.00 98.44 84 TYR A N 1
ATOM 686 C CA . TYR A 1 84 ? -0.734 -5.814 9.026 1.00 98.44 84 TYR A CA 1
ATOM 687 C C . TYR A 1 84 ? -0.723 -4.505 8.244 1.00 98.44 84 TYR A C 1
ATOM 689 O O . TYR A 1 84 ? -0.366 -3.445 8.763 1.00 98.44 84 TYR A O 1
ATOM 697 N N . PHE A 1 85 ? -1.155 -4.579 6.993 1.00 98.75 85 PHE A N 1
ATOM 698 C CA . PHE A 1 85 ? -1.283 -3.446 6.095 1.00 98.75 85 PHE A CA 1
ATOM 699 C C . PHE A 1 85 ? -2.756 -3.085 5.930 1.00 98.75 85 PHE A C 1
ATOM 701 O O . PHE A 1 85 ? -3.550 -3.853 5.386 1.00 98.75 85 PHE A O 1
ATOM 708 N N . LEU A 1 86 ? -3.128 -1.914 6.434 1.00 98.56 86 LEU A N 1
ATOM 709 C CA . LEU A 1 86 ? -4.498 -1.424 6.436 1.00 98.56 86 LEU A CA 1
ATOM 710 C C . LEU A 1 86 ? -4.676 -0.445 5.278 1.00 98.56 86 LEU A C 1
ATOM 712 O O . LEU A 1 86 ? -3.861 0.459 5.108 1.00 98.56 86 LEU A O 1
ATOM 716 N N . VAL A 1 87 ? -5.764 -0.585 4.525 1.00 98.50 87 VAL A N 1
ATOM 717 C CA . VAL A 1 87 ? -6.125 0.280 3.396 1.00 98.50 87 VAL A CA 1
ATOM 718 C C . VAL A 1 87 ? -7.525 0.830 3.625 1.00 98.50 87 VAL A C 1
ATOM 720 O O . VAL A 1 87 ? -8.476 0.059 3.715 1.00 98.50 87 VAL A O 1
ATOM 723 N N . PHE A 1 88 ? -7.639 2.153 3.692 1.00 98.44 88 PHE A N 1
ATOM 724 C CA . PHE A 1 88 ? -8.891 2.893 3.814 1.00 98.44 88 PHE A CA 1
ATOM 725 C C . PHE A 1 88 ? -9.121 3.691 2.534 1.00 98.44 88 PHE A C 1
ATOM 727 O O . PHE A 1 88 ? -8.400 4.657 2.272 1.00 98.44 88 PHE A O 1
ATOM 734 N N . ASP A 1 89 ? -10.134 3.306 1.768 1.00 98.06 89 ASP A N 1
ATOM 735 C CA . ASP A 1 89 ? -10.620 4.045 0.608 1.00 98.06 89 ASP A CA 1
ATOM 736 C C . ASP A 1 89 ? -11.861 4.836 1.029 1.00 98.06 89 ASP A C 1
ATOM 738 O O . ASP A 1 89 ? -12.819 4.267 1.556 1.00 98.06 89 ASP A O 1
ATOM 742 N N . VAL A 1 90 ? -11.817 6.157 0.858 1.00 98.19 90 VAL A N 1
ATOM 743 C CA . VAL A 1 90 ? -12.812 7.094 1.400 1.00 98.19 90 VAL A CA 1
ATOM 744 C C . VAL A 1 90 ? -13.129 8.219 0.418 1.00 98.19 90 VAL A C 1
ATOM 746 O O . VAL A 1 90 ? -12.384 8.454 -0.536 1.00 98.19 90 VAL A O 1
ATOM 749 N N . ASP A 1 91 ? -14.194 8.972 0.676 1.00 97.19 91 ASP A N 1
ATOM 750 C CA . ASP A 1 91 ? -14.589 10.122 -0.141 1.00 97.19 91 ASP A CA 1
ATOM 751 C C . ASP A 1 91 ? -13.441 11.101 -0.426 1.00 97.19 91 ASP A C 1
ATOM 753 O O . ASP A 1 91 ? -12.592 11.396 0.421 1.00 97.19 91 ASP A O 1
ATOM 757 N N . ILE A 1 92 ? -13.479 11.720 -1.612 1.00 96.81 92 ILE A N 1
ATOM 758 C CA . ILE A 1 92 ? -12.437 12.654 -2.065 1.00 96.81 92 ILE A CA 1
ATOM 759 C C . ILE A 1 92 ? -12.235 13.865 -1.135 1.00 96.81 92 ILE A C 1
ATOM 761 O O . ILE A 1 92 ? -11.163 14.475 -1.133 1.00 96.81 92 ILE A O 1
ATOM 765 N N . SER A 1 93 ? -13.255 14.200 -0.335 1.00 96.38 93 SER A N 1
ATOM 766 C CA . SER A 1 93 ? -13.244 15.314 0.620 1.00 96.38 93 SER A CA 1
ATOM 767 C C . SER A 1 93 ? -12.404 15.056 1.879 1.00 96.38 93 SER A C 1
ATOM 769 O O . SER A 1 93 ? -12.262 15.953 2.715 1.00 96.38 93 SER A O 1
ATOM 771 N N . PHE A 1 94 ? -11.883 13.841 2.062 1.00 98.12 94 PHE A N 1
ATOM 772 C CA . PHE A 1 94 ? -11.133 13.462 3.254 1.00 98.12 94 PHE A CA 1
ATOM 773 C C . PHE A 1 94 ? -9.643 13.787 3.137 1.00 98.12 94 PHE A C 1
ATOM 775 O O . PHE A 1 94 ? -9.009 13.604 2.103 1.00 98.12 94 PHE A O 1
ATOM 782 N N . ASN A 1 95 ? -9.079 14.215 4.264 1.00 98.12 95 ASN A N 1
ATOM 783 C CA . ASN A 1 95 ? -7.654 14.146 4.572 1.00 98.12 95 ASN A CA 1
ATOM 784 C C . ASN A 1 95 ? -7.472 13.245 5.809 1.00 98.12 95 ASN A C 1
ATOM 786 O O . ASN A 1 95 ? -8.459 12.840 6.434 1.00 98.12 95 ASN A O 1
ATOM 790 N N . SER A 1 96 ? -6.233 12.949 6.204 1.00 97.62 96 SER A N 1
ATOM 791 C CA . SER A 1 96 ? -5.989 11.994 7.292 1.00 97.62 96 SER A CA 1
ATOM 792 C C . SER A 1 96 ? -6.528 12.468 8.644 1.00 97.62 96 SER A C 1
ATOM 794 O O . SER A 1 96 ? -6.986 11.653 9.444 1.00 97.62 96 SER A O 1
ATOM 796 N N . LYS A 1 97 ? -6.543 13.784 8.898 1.00 97.94 97 LYS A N 1
ATOM 797 C CA . LYS A 1 97 ? -7.142 14.359 10.114 1.00 97.94 97 LYS A CA 1
ATOM 798 C C . LYS A 1 97 ? -8.652 14.149 10.144 1.00 97.94 97 LYS A C 1
ATOM 800 O O . LYS A 1 97 ? -9.173 13.745 11.177 1.00 97.94 97 LYS A O 1
ATOM 805 N N . LYS A 1 98 ? -9.345 14.394 9.027 1.00 98.19 98 LYS A N 1
ATOM 806 C CA . LYS A 1 98 ? -10.792 14.171 8.910 1.00 98.19 98 LYS A CA 1
ATOM 807 C C . LYS A 1 98 ? -11.131 12.688 9.067 1.00 98.19 98 LYS A C 1
ATOM 809 O O . LYS A 1 98 ? -12.041 12.375 9.825 1.00 98.19 98 LYS A O 1
ATOM 814 N N . LEU A 1 99 ? -10.361 11.794 8.437 1.00 98.06 99 LEU A N 1
ATOM 815 C CA . LEU A 1 99 ? -10.512 10.345 8.610 1.00 98.06 99 LEU A CA 1
ATOM 816 C C . LEU A 1 99 ? -10.375 9.944 10.084 1.00 98.06 99 LEU A C 1
ATOM 818 O O . LEU A 1 99 ? -11.284 9.336 10.637 1.00 98.06 99 LEU A O 1
ATOM 822 N N . MET A 1 100 ? -9.279 10.328 10.745 1.00 97.44 100 MET A N 1
ATOM 823 C CA . MET A 1 100 ? -9.062 9.957 12.147 1.00 97.44 100 MET A CA 1
ATOM 824 C C . MET A 1 100 ? -10.062 10.612 13.099 1.00 97.44 100 MET A C 1
ATOM 826 O O . MET A 1 100 ? -10.466 9.982 14.070 1.00 97.44 100 MET A O 1
ATOM 830 N N . GLY A 1 101 ? -10.476 11.853 12.838 1.00 97.19 101 GLY A N 1
ATOM 831 C CA . GLY A 1 101 ? -11.516 12.523 13.618 1.00 97.19 101 GLY A CA 1
ATOM 832 C C . GLY A 1 101 ? -12.861 11.806 13.508 1.00 97.19 101 GLY A C 1
ATOM 833 O O . GLY A 1 101 ? -13.509 11.571 14.522 1.00 97.19 101 GLY A O 1
ATOM 834 N N . MET A 1 102 ? -13.239 11.395 12.295 1.00 97.06 102 MET A N 1
ATOM 835 C CA . MET A 1 102 ? -14.447 10.605 12.059 1.00 97.06 102 MET A CA 1
ATOM 836 C C . MET A 1 102 ? -14.375 9.241 12.754 1.00 97.06 102 MET A C 1
ATOM 838 O O . MET A 1 102 ? -15.323 8.868 13.438 1.00 97.06 102 MET A O 1
ATOM 842 N N . LEU A 1 103 ? -13.255 8.518 12.623 1.00 96.06 103 LEU A N 1
ATOM 843 C CA . LEU A 1 103 ? -13.055 7.242 13.312 1.00 96.06 103 LEU A CA 1
ATOM 844 C C . LEU A 1 103 ? -13.186 7.427 14.828 1.00 96.06 103 LEU A C 1
ATOM 846 O O . LEU A 1 103 ? -14.028 6.790 15.441 1.00 96.06 103 LEU A O 1
ATOM 850 N N . LYS A 1 104 ? -12.462 8.372 15.433 1.00 94.75 104 LYS A N 1
ATOM 851 C CA . LYS A 1 104 ? -12.523 8.628 16.885 1.00 94.75 104 LYS A CA 1
ATOM 852 C C . LYS A 1 104 ? -13.879 9.126 17.392 1.00 94.75 104 LYS A C 1
ATOM 854 O O . LYS A 1 104 ? -14.143 9.023 18.585 1.00 94.75 104 LYS A O 1
ATOM 859 N N . GLY A 1 105 ? -14.727 9.655 16.513 1.00 94.12 105 GLY A N 1
ATOM 860 C CA . GLY A 1 105 ? -16.111 10.013 16.828 1.00 94.12 105 GLY A CA 1
ATOM 861 C C . GLY A 1 105 ? -17.086 8.829 16.828 1.00 94.12 105 GLY A C 1
ATOM 862 O O . GLY A 1 105 ? -18.240 9.008 17.205 1.00 94.12 105 GLY A O 1
ATOM 863 N N . SER A 1 106 ? -16.655 7.636 16.405 1.00 93.69 106 SER A N 1
ATOM 864 C CA . SER A 1 106 ? -17.477 6.424 16.337 1.00 93.69 106 SER A CA 1
ATOM 865 C C . SER A 1 106 ? -17.299 5.551 17.578 1.00 93.69 106 SER A C 1
ATOM 867 O O . SER A 1 106 ? -16.183 5.140 17.900 1.00 93.69 106 SER A O 1
ATOM 869 N N . GLU A 1 107 ? -18.405 5.172 18.229 1.00 91.44 107 GLU A N 1
ATOM 870 C CA . GLU A 1 107 ? -18.390 4.192 19.330 1.00 91.44 107 GLU A CA 1
ATOM 871 C C . GLU A 1 107 ? -17.743 2.863 18.916 1.00 91.44 107 GLU A C 1
ATOM 873 O O . GLU A 1 107 ? -17.009 2.257 19.698 1.00 91.44 107 GLU A O 1
ATOM 878 N N . GLY A 1 108 ? -17.969 2.429 17.669 1.00 90.38 108 GLY A N 1
ATOM 879 C CA . GLY A 1 108 ? -17.367 1.211 17.131 1.00 90.38 108 GLY A CA 1
ATOM 880 C C . GLY A 1 108 ? -15.843 1.297 17.103 1.00 90.38 108 GLY A C 1
ATOM 881 O O . GLY A 1 108 ? -15.163 0.366 17.530 1.00 90.38 108 GLY A O 1
ATOM 882 N N . PHE A 1 109 ? -15.292 2.437 16.682 1.00 94.88 109 PHE A N 1
ATOM 883 C CA . PHE A 1 109 ? -13.842 2.616 16.648 1.00 94.88 109 PHE A CA 1
ATOM 884 C C . PHE A 1 109 ? -13.257 2.744 18.052 1.00 94.88 109 PHE A C 1
ATOM 886 O O . PHE A 1 109 ? -12.226 2.144 18.313 1.00 94.88 109 PHE A O 1
ATOM 893 N N . LEU A 1 110 ? -13.911 3.465 18.968 1.00 94.75 110 LEU A N 1
ATOM 894 C CA . LEU A 1 110 ? -13.446 3.586 20.355 1.00 94.75 110 LEU A CA 1
ATOM 895 C C . LEU A 1 110 ? -13.404 2.220 21.054 1.00 94.75 110 LEU A C 1
ATOM 897 O O . LEU A 1 110 ? -12.432 1.893 21.731 1.00 94.75 110 LEU A O 1
ATOM 901 N N . SER A 1 111 ? -14.432 1.390 20.850 1.00 94.69 111 SER A N 1
ATOM 902 C CA . SER A 1 111 ? -14.448 0.003 21.327 1.00 94.69 111 SER A CA 1
ATOM 903 C C . SER A 1 111 ? -13.292 -0.808 20.731 1.00 94.69 111 SER A C 1
ATOM 905 O O . SER A 1 111 ? -12.564 -1.469 21.474 1.00 94.69 111 SER A O 1
ATOM 907 N N . PHE A 1 112 ? -13.088 -0.717 19.415 1.00 95.19 112 PHE A N 1
ATOM 908 C CA . PHE A 1 112 ? -12.000 -1.398 18.717 1.00 95.19 112 PHE A CA 1
ATOM 909 C C . PHE A 1 112 ? -10.608 -0.929 19.182 1.00 95.19 112 PHE A C 1
ATOM 911 O O . PHE A 1 112 ? -9.746 -1.760 19.459 1.00 95.19 112 PHE A O 1
ATOM 918 N N . GLU A 1 113 ? -10.389 0.379 19.330 1.00 95.56 113 GLU A N 1
ATOM 919 C CA . GLU A 1 113 ? -9.133 0.984 19.794 1.00 95.56 113 GLU A CA 1
ATOM 920 C C . GLU A 1 113 ? -8.814 0.560 21.238 1.00 95.56 113 GLU A C 1
ATOM 922 O O . GLU A 1 113 ? -7.670 0.222 21.544 1.00 95.56 113 GLU A O 1
ATOM 927 N N . ASN A 1 114 ? -9.826 0.463 22.107 1.00 96.31 114 ASN A N 1
ATOM 928 C CA . ASN A 1 114 ? -9.664 -0.087 23.455 1.00 96.31 114 ASN A CA 1
ATOM 929 C C . ASN A 1 114 ? -9.258 -1.569 23.429 1.00 96.31 114 ASN A C 1
ATOM 931 O O . ASN A 1 114 ? -8.360 -1.971 24.171 1.00 96.31 114 ASN A O 1
ATOM 935 N N . SER A 1 115 ? -9.875 -2.385 22.565 1.00 96.62 115 SER A N 1
ATOM 936 C CA . SER A 1 115 ? -9.482 -3.791 22.389 1.00 96.62 115 SER A CA 1
ATOM 937 C C . SER A 1 115 ? -8.064 -3.933 21.831 1.00 96.62 115 SER A C 1
ATOM 939 O O . SER A 1 115 ? -7.314 -4.778 22.312 1.00 96.62 115 SER A O 1
ATOM 941 N N . LEU A 1 116 ? -7.658 -3.087 20.878 1.00 96.19 116 LEU A N 1
ATOM 942 C CA . LEU A 1 116 ? -6.277 -3.039 20.386 1.00 96.19 116 LEU A CA 1
ATOM 943 C C . LEU A 1 116 ? -5.289 -2.716 21.511 1.00 96.19 116 LEU A C 1
ATOM 945 O O . LEU A 1 116 ? -4.292 -3.420 21.676 1.00 96.19 116 LEU A O 1
ATOM 949 N N . SER A 1 117 ? -5.594 -1.696 22.316 1.00 96.56 117 SER A N 1
ATOM 950 C CA . SER A 1 117 ? -4.759 -1.278 23.444 1.00 96.56 117 SER A CA 1
ATOM 951 C C . SER A 1 117 ? -4.597 -2.395 24.480 1.00 96.56 117 SER A C 1
ATOM 953 O O . SER A 1 117 ? -3.489 -2.646 24.953 1.00 96.56 117 SER A O 1
ATOM 955 N N . ALA A 1 118 ? -5.664 -3.154 24.759 1.00 97.50 118 ALA A N 1
ATOM 956 C CA . ALA A 1 118 ? -5.611 -4.329 25.633 1.00 97.50 118 ALA A CA 1
ATOM 957 C C . ALA A 1 118 ? -4.695 -5.449 25.098 1.00 97.50 118 ALA A C 1
ATOM 959 O O . ALA A 1 118 ? -4.158 -6.230 25.882 1.00 97.50 118 ALA A O 1
ATOM 960 N N . LEU A 1 119 ? -4.473 -5.511 23.780 1.00 97.12 119 LEU A N 1
ATOM 961 C CA . LEU A 1 119 ? -3.503 -6.411 23.147 1.00 97.12 119 LEU A CA 1
ATOM 962 C C . LEU A 1 119 ? -2.074 -5.843 23.098 1.00 97.12 119 LEU A C 1
ATOM 964 O O . LEU A 1 119 ? -1.185 -6.498 22.547 1.00 97.12 119 LEU A O 1
ATOM 968 N N . GLY A 1 120 ? -1.845 -4.645 23.645 1.00 96.94 120 GLY A N 1
ATOM 969 C CA . GLY A 1 120 ? -0.571 -3.928 23.560 1.00 96.94 120 GLY A CA 1
ATOM 970 C C . GLY A 1 120 ? -0.303 -3.320 22.181 1.00 96.94 120 GLY A C 1
ATOM 971 O O . GLY A 1 120 ? 0.845 -3.026 21.853 1.00 96.94 120 GLY A O 1
ATOM 972 N N . VAL A 1 121 ? -1.339 -3.155 21.354 1.00 97.06 121 VAL A N 1
ATOM 973 C CA . VAL A 1 121 ? -1.239 -2.626 19.991 1.00 97.06 121 VAL A CA 1
ATOM 974 C C . VAL A 1 121 ? -1.817 -1.217 19.953 1.00 97.06 121 VAL A C 1
ATOM 976 O O . VAL A 1 121 ? -2.929 -0.971 20.409 1.00 97.06 121 VAL A O 1
ATOM 979 N N . VAL A 1 122 ? -1.071 -0.281 19.372 1.00 95.75 122 VAL A N 1
ATOM 980 C CA . VAL A 1 122 ? -1.516 1.106 19.202 1.00 95.75 122 VAL A CA 1
ATOM 981 C C . VAL A 1 122 ? -1.946 1.315 17.759 1.00 95.75 122 VAL A C 1
ATOM 983 O O . VAL A 1 122 ? -1.194 1.004 16.834 1.00 95.75 122 VAL A O 1
ATOM 986 N N . PHE A 1 123 ? -3.146 1.860 17.556 1.00 96.69 123 PHE A N 1
ATOM 987 C CA . PHE A 1 123 ? -3.598 2.211 16.216 1.00 96.69 123 PHE A CA 1
ATOM 988 C C . PHE A 1 123 ? -2.792 3.409 15.665 1.00 96.69 123 PHE A C 1
ATOM 990 O O . PHE A 1 123 ? -2.566 4.379 16.399 1.00 96.69 123 PHE A O 1
ATOM 997 N N . PRO A 1 124 ? -2.357 3.384 14.391 1.00 96.75 124 PRO A N 1
ATOM 998 C CA . PRO A 1 124 ? -1.571 4.466 13.804 1.00 96.75 124 PRO A CA 1
ATOM 999 C C . PRO A 1 124 ? -2.284 5.825 13.825 1.00 96.75 124 PRO A C 1
ATOM 1001 O O . PRO A 1 124 ? -3.485 5.938 13.579 1.00 96.75 124 PRO A O 1
ATOM 1004 N N . LYS A 1 125 ? -1.524 6.888 14.092 1.00 96.62 125 LYS A N 1
ATOM 1005 C CA . LYS A 1 125 ? -2.010 8.274 14.105 1.00 96.62 125 LYS A CA 1
ATOM 1006 C C . LYS A 1 125 ? -2.191 8.821 12.685 1.00 96.62 125 LYS A C 1
ATOM 1008 O O . LYS A 1 125 ? -1.693 8.276 11.703 1.00 96.62 125 LYS A O 1
ATOM 1013 N N . HIS A 1 126 ? -2.880 9.959 12.573 1.00 96.00 126 HIS A N 1
ATOM 1014 C CA . HIS A 1 126 ? -3.193 10.585 11.281 1.00 96.00 126 HIS A CA 1
ATOM 1015 C C . HIS A 1 126 ? -1.951 10.972 10.454 1.00 96.00 126 HIS A C 1
ATOM 1017 O O . HIS A 1 126 ? -2.031 11.088 9.233 1.00 96.00 126 HIS A O 1
ATOM 1023 N N . ASP A 1 127 ? -0.822 11.243 11.101 1.00 96.00 127 ASP A N 1
ATOM 1024 C CA . ASP A 1 127 ? 0.460 11.615 10.498 1.00 96.00 127 ASP A CA 1
ATOM 1025 C C . ASP A 1 127 ? 1.359 10.405 10.202 1.00 96.00 127 ASP A C 1
ATOM 1027 O O . ASP A 1 127 ? 2.432 10.570 9.631 1.00 96.00 127 ASP A O 1
ATOM 1031 N N . GLN A 1 128 ? 0.896 9.193 10.520 1.00 97.19 128 GLN A N 1
ATOM 1032 C CA . GLN A 1 128 ? 1.591 7.928 10.269 1.00 97.19 128 GLN A CA 1
ATOM 1033 C C . GLN A 1 128 ? 1.021 7.163 9.062 1.00 97.19 128 GLN A C 1
ATOM 1035 O O . GLN A 1 128 ? 1.281 5.970 8.904 1.00 97.19 128 GLN A O 1
ATOM 1040 N N . ALA A 1 129 ? 0.235 7.829 8.209 1.00 97.75 129 ALA A N 1
ATOM 1041 C CA . ALA A 1 129 ? -0.133 7.271 6.912 1.00 97.75 129 ALA A CA 1
ATOM 1042 C C . ALA A 1 129 ? 1.138 7.010 6.085 1.00 97.75 129 ALA A C 1
ATOM 1044 O O . ALA A 1 129 ? 2.062 7.827 6.089 1.00 97.75 129 ALA A O 1
ATOM 1045 N N . LEU A 1 130 ? 1.187 5.881 5.378 1.00 98.00 130 LEU A N 1
ATOM 1046 C CA . LEU A 1 130 ? 2.376 5.488 4.626 1.00 98.00 130 LEU A CA 1
ATOM 1047 C C . LEU A 1 130 ? 2.579 6.346 3.378 1.00 98.00 130 LEU A C 1
ATOM 1049 O O . LEU A 1 130 ? 1.637 6.789 2.713 1.00 98.00 130 LEU A O 1
ATOM 1053 N N . GLU A 1 131 ? 3.847 6.522 3.033 1.00 96.12 131 GLU A N 1
ATOM 1054 C CA . GLU A 1 131 ? 4.254 7.097 1.763 1.00 96.12 131 GLU A CA 1
ATOM 1055 C C . GLU A 1 131 ? 4.042 6.094 0.633 1.00 96.12 131 GLU A C 1
ATOM 1057 O O . GLU A 1 131 ? 4.514 4.959 0.699 1.00 96.12 131 GLU A O 1
ATOM 1062 N N . ARG A 1 132 ? 3.343 6.537 -0.418 1.00 97.56 132 ARG A N 1
ATOM 1063 C CA . ARG A 1 132 ? 3.260 5.819 -1.689 1.00 97.56 132 ARG A CA 1
ATOM 1064 C C . ARG A 1 132 ? 4.383 6.305 -2.592 1.00 97.56 132 ARG A C 1
ATOM 1066 O O . ARG A 1 132 ? 4.334 7.434 -3.077 1.00 97.56 132 ARG A O 1
ATOM 1073 N N . ILE A 1 133 ? 5.370 5.450 -2.810 1.00 96.62 133 ILE A N 1
ATOM 1074 C CA . ILE A 1 133 ? 6.590 5.787 -3.548 1.00 96.62 133 ILE A CA 1
ATOM 1075 C C . ILE A 1 133 ? 6.440 5.537 -5.049 1.00 96.62 133 ILE A C 1
ATOM 1077 O O . ILE A 1 133 ? 7.115 6.189 -5.832 1.00 96.62 133 ILE A O 1
ATOM 1081 N N . TYR A 1 134 ? 5.520 4.646 -5.437 1.00 96.88 134 TYR A N 1
ATOM 1082 C CA . TYR A 1 134 ? 5.204 4.320 -6.825 1.00 96.88 134 TYR A CA 1
ATOM 1083 C C . TYR A 1 134 ? 3.695 4.271 -7.044 1.00 96.88 134 TYR A C 1
ATOM 1085 O O . TYR A 1 134 ? 2.953 3.742 -6.210 1.00 96.88 134 TYR A O 1
ATOM 1093 N N . LYS A 1 135 ? 3.255 4.741 -8.211 1.00 95.69 135 LYS A N 1
ATOM 1094 C CA . LYS A 1 135 ? 1.935 4.457 -8.771 1.00 95.69 135 LYS A CA 1
ATOM 1095 C C . LYS A 1 135 ? 2.040 4.375 -10.293 1.00 95.69 135 LYS A C 1
ATOM 1097 O O . LYS A 1 135 ? 2.625 5.249 -10.933 1.00 95.69 135 LYS A O 1
ATOM 1102 N N . LEU A 1 136 ? 1.418 3.355 -10.878 1.00 94.31 136 LEU A N 1
ATOM 1103 C CA . LEU A 1 136 ? 1.327 3.204 -12.328 1.00 94.31 136 LEU A CA 1
ATOM 1104 C C . LEU A 1 136 ? 0.668 4.448 -12.946 1.00 94.31 136 LEU A C 1
ATOM 1106 O O . LEU A 1 136 ? -0.407 4.864 -12.502 1.00 94.31 136 LEU A O 1
ATOM 1110 N N . ASP A 1 137 ? 1.314 5.039 -13.952 1.00 89.81 137 ASP A N 1
ATOM 1111 C CA . ASP A 1 137 ? 0.891 6.284 -14.616 1.00 89.81 137 ASP A CA 1
ATOM 1112 C C . ASP A 1 137 ? 0.695 7.483 -13.669 1.00 89.81 137 ASP A C 1
ATOM 1114 O O . ASP A 1 137 ? -0.133 8.366 -13.917 1.00 89.81 137 ASP A O 1
ATOM 1118 N N . GLN A 1 138 ? 1.441 7.535 -12.562 1.00 88.31 138 GLN A N 1
ATOM 1119 C CA . GLN A 1 138 ? 1.352 8.655 -11.635 1.00 88.31 138 GLN A CA 1
ATOM 1120 C C . GLN A 1 138 ? 1.811 9.956 -12.294 1.00 88.31 138 GLN A C 1
ATOM 1122 O O . GLN A 1 138 ? 2.940 10.076 -12.757 1.00 88.31 138 GLN A O 1
ATOM 1127 N N . LYS A 1 139 ? 0.929 10.957 -12.284 1.00 90.25 139 LYS A N 1
ATOM 1128 C CA . LYS A 1 139 ? 1.224 12.317 -12.767 1.00 90.25 139 LYS A CA 1
ATOM 1129 C C . LYS A 1 139 ? 1.425 13.320 -11.635 1.00 90.25 139 LYS A C 1
ATOM 1131 O O . LYS A 1 139 ? 2.027 14.366 -11.835 1.00 90.25 139 LYS A O 1
ATOM 1136 N N . VAL A 1 140 ? 0.884 13.012 -10.457 1.00 92.00 140 VAL A N 1
ATOM 1137 C CA . VAL A 1 140 ? 0.849 13.907 -9.298 1.00 92.00 140 VAL A CA 1
ATOM 1138 C C . VAL A 1 140 ? 1.200 13.115 -8.044 1.00 92.00 140 VAL A C 1
ATOM 1140 O O . VAL A 1 140 ? 0.706 12.001 -7.847 1.00 92.00 140 VAL A O 1
ATOM 1143 N N . SER A 1 141 ? 2.053 13.690 -7.198 1.00 90.56 141 SER A N 1
ATOM 1144 C CA . SER A 1 141 ? 2.340 13.163 -5.863 1.00 90.56 141 SER A CA 1
ATOM 1145 C C . SER A 1 141 ? 1.406 13.790 -4.835 1.00 90.56 141 SER A C 1
ATOM 1147 O O . SER A 1 141 ? 1.114 14.981 -4.915 1.00 90.56 141 SER A O 1
ATOM 1149 N N . TYR A 1 142 ? 0.958 12.990 -3.872 1.00 94.44 142 TYR A N 1
ATOM 1150 C CA . TYR A 1 142 ? 0.160 13.443 -2.736 1.00 94.44 142 TYR A CA 1
ATOM 1151 C C . TYR A 1 142 ? 0.890 13.074 -1.456 1.00 94.44 142 TYR A C 1
ATOM 1153 O O . TYR A 1 142 ? 1.378 11.946 -1.317 1.00 94.44 142 TYR A O 1
ATOM 1161 N N . LYS A 1 143 ? 0.940 14.002 -0.500 1.00 96.19 143 LYS A N 1
ATOM 1162 C CA . LYS A 1 143 ? 1.495 13.700 0.821 1.00 96.19 143 LYS A CA 1
ATOM 1163 C C . LYS A 1 143 ? 0.619 12.646 1.506 1.00 96.19 143 LYS A C 1
ATOM 1165 O O . LYS A 1 143 ? -0.598 12.661 1.319 1.00 96.19 143 LYS A O 1
ATOM 1170 N N . PRO A 1 144 ? 1.180 11.779 2.365 1.00 97.12 144 PRO A N 1
ATOM 1171 C CA . PRO A 1 144 ? 0.389 10.757 3.055 1.00 97.12 144 PRO A CA 1
ATOM 1172 C C . PRO A 1 144 ? -0.816 11.324 3.816 1.00 97.12 144 PRO A C 1
ATOM 1174 O O . PRO A 1 144 ? -1.911 10.770 3.769 1.00 97.12 144 PRO A O 1
ATOM 1177 N N . VAL A 1 145 ? -0.639 12.490 4.443 1.00 97.69 145 VAL A N 1
ATOM 1178 C CA . VAL A 1 145 ? -1.695 13.190 5.191 1.00 97.69 145 VAL A CA 1
ATOM 1179 C C . VAL A 1 145 ? -2.830 13.737 4.317 1.00 97.69 145 VAL A C 1
ATOM 1181 O O . VAL A 1 145 ? -3.927 13.970 4.818 1.00 97.69 145 VAL A O 1
ATOM 1184 N N . GLU A 1 146 ? -2.596 13.939 3.021 1.00 97.81 146 GLU A N 1
ATOM 1185 C CA . GLU A 1 146 ? -3.618 14.382 2.062 1.00 97.81 146 GLU A CA 1
ATOM 1186 C C . GLU A 1 146 ? -4.449 13.206 1.537 1.00 97.81 146 GLU A C 1
ATOM 1188 O O . GLU A 1 146 ? -5.575 13.409 1.091 1.00 97.81 146 GLU A O 1
ATOM 1193 N N . GLY A 1 147 ? -3.911 11.985 1.607 1.00 96.81 147 GLY A N 1
ATOM 1194 C CA . GLY A 1 147 ? -4.504 10.792 1.014 1.00 96.81 147 GLY A CA 1
ATOM 1195 C C . GLY A 1 147 ? -4.209 10.690 -0.480 1.00 96.81 147 GLY A C 1
ATOM 1196 O O . GLY A 1 147 ? -4.316 11.656 -1.244 1.00 96.81 147 GLY A O 1
ATOM 1197 N N . GLN A 1 148 ? -3.852 9.489 -0.924 1.00 96.44 148 GLN A N 1
ATOM 1198 C CA . GLN A 1 148 ? -3.520 9.242 -2.321 1.00 96.44 148 GLN A CA 1
ATOM 1199 C C . GLN A 1 148 ? -4.783 9.355 -3.175 1.00 96.44 148 GLN A C 1
ATOM 1201 O O . GLN A 1 148 ? -5.750 8.634 -2.934 1.00 96.44 148 GLN A O 1
ATOM 1206 N N . LEU A 1 149 ? -4.792 10.254 -4.168 1.00 95.44 149 LEU A N 1
ATOM 1207 C CA . LEU A 1 149 ? -5.909 10.317 -5.111 1.00 95.44 149 LEU A CA 1
ATOM 1208 C C . LEU A 1 149 ? -5.919 9.052 -5.966 1.00 95.44 149 LEU A C 1
ATOM 1210 O O . LEU A 1 149 ? -4.893 8.657 -6.539 1.00 95.44 149 LEU A O 1
ATOM 1214 N N . LYS A 1 150 ? -7.092 8.439 -6.050 1.00 94.25 150 LYS A N 1
ATOM 1215 C CA . LYS A 1 150 ? -7.340 7.207 -6.781 1.00 94.25 150 LYS A CA 1
ATOM 1216 C C . LYS A 1 150 ? -8.608 7.337 -7.608 1.00 94.25 150 LYS A C 1
ATOM 1218 O O . LYS A 1 150 ? -9.458 8.186 -7.350 1.00 94.25 150 LYS A O 1
ATOM 1223 N N . THR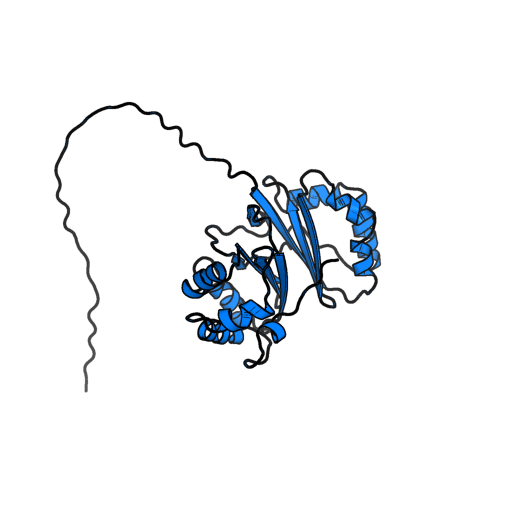 A 1 151 ? -8.717 6.462 -8.594 1.00 92.94 151 THR A N 1
ATOM 1224 C CA . THR A 1 151 ? -9.909 6.282 -9.417 1.00 92.94 151 THR A CA 1
ATOM 1225 C C . THR A 1 151 ? -10.208 4.795 -9.462 1.00 92.94 151 THR A C 1
ATOM 1227 O O . THR A 1 151 ? -9.287 3.975 -9.465 1.00 92.94 151 THR A O 1
ATOM 1230 N N . THR A 1 152 ? -11.484 4.438 -9.456 1.00 90.06 152 THR A N 1
ATOM 1231 C CA . THR A 1 152 ? -11.918 3.041 -9.487 1.00 90.06 152 THR A CA 1
ATOM 1232 C C . THR A 1 152 ? -11.459 2.331 -10.764 1.00 90.06 152 THR A C 1
ATOM 1234 O O . THR A 1 152 ? -11.699 2.810 -11.867 1.00 90.06 152 THR A O 1
ATOM 1237 N N . VAL A 1 153 ? -10.838 1.153 -10.612 1.00 90.38 153 VAL A N 1
ATOM 1238 C CA . VAL A 1 153 ? -10.344 0.299 -11.719 1.00 90.38 153 VAL A CA 1
ATOM 1239 C C . VAL A 1 153 ? -11.075 -1.054 -11.822 1.00 90.38 153 VAL A C 1
ATOM 1241 O O . VAL A 1 153 ? -10.599 -1.992 -12.470 1.00 90.38 153 VAL A O 1
ATOM 1244 N N . LYS A 1 154 ? -12.240 -1.178 -11.168 1.00 90.12 154 LYS A N 1
ATOM 1245 C CA . LYS A 1 154 ? -13.070 -2.398 -11.156 1.00 90.12 154 LYS A CA 1
ATOM 1246 C C . LYS A 1 154 ? -13.648 -2.703 -12.559 1.00 90.12 154 LYS A C 1
ATOM 1248 O O . LYS A 1 154 ? -13.869 -1.779 -13.337 1.00 90.12 154 LYS A O 1
ATOM 1253 N N . PRO A 1 155 ? -13.902 -3.983 -12.898 1.00 95.56 155 PRO A N 1
ATOM 1254 C CA . PRO A 1 155 ? -13.573 -5.182 -12.121 1.00 95.56 155 PRO A CA 1
ATOM 1255 C C . PRO A 1 155 ? -12.074 -5.523 -12.208 1.00 95.56 155 PRO A C 1
ATOM 1257 O O . PRO A 1 155 ? -11.450 -5.330 -13.256 1.00 95.56 155 PRO A O 1
ATOM 1260 N N . TYR A 1 156 ? -11.499 -6.059 -11.128 1.00 96.44 156 TYR A N 1
ATOM 1261 C CA . TYR A 1 156 ? -10.091 -6.468 -11.066 1.00 96.44 156 TYR A CA 1
ATOM 1262 C C . TYR A 1 156 ? -9.888 -7.740 -10.238 1.00 96.44 156 TYR A C 1
ATOM 1264 O O . TYR A 1 156 ? -10.734 -8.092 -9.419 1.00 96.44 156 TYR A O 1
ATOM 1272 N N . LYS A 1 157 ? -8.730 -8.384 -10.418 1.00 97.25 157 LYS A N 1
ATOM 1273 C CA . LYS A 1 157 ? -8.141 -9.308 -9.439 1.00 97.25 157 LYS A CA 1
ATOM 1274 C C . LYS A 1 157 ? -6.950 -8.613 -8.779 1.00 97.25 157 LYS A C 1
ATOM 1276 O O . LYS A 1 157 ? -6.097 -8.084 -9.495 1.00 97.25 157 LYS A O 1
ATOM 1281 N N . ARG A 1 158 ? -6.921 -8.578 -7.443 1.00 97.56 158 ARG A N 1
ATOM 1282 C CA . ARG A 1 158 ? -5.896 -7.878 -6.655 1.00 97.56 158 ARG A CA 1
ATOM 1283 C C . ARG A 1 158 ? -4.883 -8.856 -6.079 1.00 97.56 158 ARG A C 1
ATOM 1285 O O . ARG A 1 158 ? -5.267 -9.885 -5.533 1.00 97.56 158 ARG A O 1
ATOM 1292 N N . PHE A 1 159 ? -3.618 -8.471 -6.154 1.00 97.38 159 PHE A N 1
ATOM 1293 C CA . PHE A 1 159 ? -2.508 -9.070 -5.427 1.00 97.38 159 PHE A CA 1
ATOM 1294 C C . PHE A 1 159 ? -1.956 -8.028 -4.456 1.00 97.38 159 PHE A C 1
ATOM 1296 O O . PHE A 1 159 ? -1.830 -6.854 -4.820 1.00 97.38 159 PHE A O 1
ATOM 1303 N N . VAL A 1 160 ? -1.659 -8.443 -3.226 1.00 98.44 160 VAL A N 1
ATOM 1304 C CA . VAL A 1 160 ? -0.960 -7.609 -2.246 1.00 98.44 160 VAL A CA 1
ATOM 1305 C C . VAL A 1 160 ? 0.252 -8.373 -1.764 1.00 98.44 160 VAL A C 1
ATOM 1307 O O . VAL A 1 160 ? 0.127 -9.465 -1.213 1.00 98.44 160 VAL A O 1
ATOM 1310 N N . TRP A 1 161 ? 1.419 -7.797 -2.007 1.00 97.94 161 TRP A N 1
ATOM 1311 C CA . TRP A 1 161 ? 2.703 -8.420 -1.746 1.00 97.94 161 TRP A CA 1
ATOM 1312 C C . TRP A 1 161 ? 3.541 -7.576 -0.818 1.00 97.94 161 TRP A C 1
ATOM 1314 O O . TRP A 1 161 ? 3.384 -6.361 -0.762 1.00 97.94 161 TRP A O 1
ATOM 1324 N N . THR A 1 162 ? 4.461 -8.222 -0.120 1.00 97.56 162 THR A N 1
ATOM 1325 C CA . THR A 1 162 ? 5.372 -7.543 0.787 1.00 97.56 162 THR A CA 1
ATOM 1326 C C . THR A 1 162 ? 6.783 -8.108 0.684 1.00 97.56 162 THR A C 1
ATOM 1328 O O . THR A 1 162 ? 6.956 -9.308 0.461 1.00 97.56 162 THR A O 1
ATOM 1331 N N . LEU A 1 163 ? 7.792 -7.252 0.835 1.00 95.56 163 LEU A N 1
ATOM 1332 C CA . LEU A 1 163 ? 9.197 -7.647 0.940 1.00 95.56 163 LEU A CA 1
ATOM 1333 C C . LEU A 1 163 ? 9.972 -6.703 1.857 1.00 95.56 163 LEU A C 1
ATOM 1335 O O . LEU A 1 163 ? 9.499 -5.615 2.188 1.00 95.56 163 LEU A O 1
ATOM 1339 N N . LEU A 1 164 ? 11.172 -7.126 2.241 1.00 95.06 164 LEU A N 1
ATOM 1340 C CA . LEU A 1 164 ? 12.101 -6.328 3.035 1.00 95.06 164 LEU A CA 1
ATOM 1341 C C . LEU A 1 164 ? 13.193 -5.735 2.149 1.00 95.06 164 LEU A C 1
ATOM 1343 O O . LEU A 1 164 ? 13.744 -6.418 1.286 1.00 95.06 164 LEU A O 1
ATOM 1347 N N . LEU A 1 165 ? 13.526 -4.476 2.401 1.00 96.06 165 LEU A N 1
ATOM 1348 C CA . LEU A 1 165 ? 14.721 -3.832 1.875 1.00 96.06 165 LEU A CA 1
ATOM 1349 C C . LEU A 1 165 ? 15.931 -4.098 2.780 1.00 96.06 165 LEU A C 1
ATOM 1351 O O . LEU A 1 165 ? 15.807 -4.511 3.943 1.00 96.06 165 LEU A O 1
ATOM 1355 N N . GLU A 1 166 ? 17.114 -3.841 2.237 1.00 94.62 166 GLU A N 1
ATOM 1356 C CA . GLU A 1 166 ? 18.324 -3.707 3.041 1.00 94.62 166 GLU A CA 1
ATOM 1357 C C . GLU A 1 166 ? 18.150 -2.596 4.083 1.00 94.62 166 GLU A C 1
ATOM 1359 O O . GLU A 1 166 ? 17.540 -1.558 3.814 1.00 94.62 166 GLU A O 1
ATOM 1364 N N . GLU A 1 167 ? 18.667 -2.820 5.294 1.00 94.38 167 GLU A N 1
ATOM 1365 C CA . GLU A 1 167 ? 18.584 -1.853 6.402 1.00 94.38 167 GLU A CA 1
ATOM 1366 C C . GLU A 1 167 ? 19.640 -0.747 6.255 1.00 94.38 167 GLU A C 1
ATOM 1368 O O . GLU A 1 167 ? 20.424 -0.465 7.158 1.00 94.38 167 GLU A O 1
ATOM 1373 N N . ASP A 1 168 ? 19.669 -0.133 5.076 1.00 96.06 168 ASP A N 1
ATOM 1374 C CA . ASP A 1 168 ? 20.579 0.941 4.714 1.00 96.06 168 ASP A CA 1
ATOM 1375 C C . ASP A 1 168 ? 19.756 2.163 4.264 1.00 96.06 168 ASP A C 1
ATOM 1377 O O . ASP A 1 168 ? 19.053 2.107 3.246 1.00 96.06 168 ASP A O 1
ATOM 1381 N N . PRO A 1 169 ? 19.812 3.286 5.006 1.00 96.00 169 PRO A N 1
ATOM 1382 C CA . PRO A 1 169 ? 19.080 4.499 4.659 1.00 96.00 169 PRO A CA 1
ATOM 1383 C C . PRO A 1 169 ? 19.384 5.047 3.257 1.00 96.00 169 PRO A C 1
ATOM 1385 O O . PRO A 1 169 ? 18.490 5.631 2.637 1.00 96.00 169 PRO A O 1
ATOM 1388 N N . GLU A 1 170 ? 20.608 4.876 2.748 1.00 97.25 170 GLU A N 1
ATOM 1389 C CA . GLU A 1 170 ? 20.997 5.323 1.408 1.00 97.25 170 GLU A CA 1
ATOM 1390 C C . GLU A 1 170 ? 20.346 4.445 0.335 1.00 97.25 170 GLU A C 1
ATOM 1392 O O . GLU A 1 170 ? 19.737 4.973 -0.601 1.00 97.25 170 GLU A O 1
ATOM 1397 N N . LEU A 1 171 ? 20.368 3.119 0.518 1.00 96.81 171 LEU A N 1
ATOM 1398 C CA . LEU A 1 171 ? 19.698 2.180 -0.390 1.00 96.81 171 LEU A CA 1
ATOM 1399 C C . LEU A 1 171 ? 18.178 2.362 -0.380 1.00 96.81 171 LEU A C 1
ATOM 1401 O O . LEU A 1 171 ? 17.548 2.337 -1.438 1.00 96.81 171 LEU A O 1
ATOM 1405 N N . ILE A 1 172 ? 17.575 2.618 0.784 1.00 97.44 172 ILE A N 1
ATOM 1406 C CA . ILE A 1 172 ? 16.143 2.929 0.888 1.00 97.44 172 ILE A CA 1
ATOM 1407 C C . ILE A 1 172 ? 15.822 4.233 0.142 1.00 97.44 172 ILE A C 1
ATOM 1409 O O . ILE A 1 172 ? 14.831 4.304 -0.590 1.00 97.44 172 ILE A O 1
ATOM 1413 N N . ALA A 1 173 ? 16.647 5.273 0.285 1.00 97.56 173 ALA A N 1
ATOM 1414 C CA . ALA A 1 173 ? 16.448 6.533 -0.428 1.00 97.56 173 ALA A CA 1
ATOM 1415 C C . ALA A 1 173 ? 16.570 6.361 -1.952 1.00 97.56 173 ALA A C 1
ATOM 1417 O O . ALA A 1 173 ? 15.761 6.924 -2.698 1.00 97.56 173 ALA A O 1
ATOM 1418 N N . GLU A 1 174 ? 17.528 5.559 -2.424 1.00 97.38 174 GLU A N 1
ATOM 1419 C CA . GLU A 1 174 ? 17.661 5.236 -3.844 1.00 97.38 174 GLU A CA 1
ATOM 1420 C C . GLU A 1 174 ? 16.475 4.404 -4.345 1.00 97.38 174 GLU A C 1
ATOM 1422 O O . GLU A 1 174 ? 15.891 4.749 -5.373 1.00 97.38 174 GLU A O 1
ATOM 1427 N N . TYR A 1 175 ? 16.021 3.405 -3.583 1.00 97.25 175 TYR A N 1
ATOM 1428 C CA . TYR A 1 175 ? 14.832 2.614 -3.913 1.00 97.25 175 TYR A CA 1
ATOM 1429 C C . TYR A 1 175 ? 13.594 3.497 -4.113 1.00 97.25 175 TYR A C 1
ATOM 1431 O O . TYR A 1 175 ? 12.850 3.340 -5.085 1.00 97.25 175 TYR A O 1
ATOM 1439 N N . LYS A 1 176 ? 13.393 4.481 -3.229 1.00 96.81 176 LYS A N 1
ATOM 1440 C CA . LYS A 1 176 ? 12.321 5.477 -3.367 1.00 96.81 176 LYS A CA 1
ATOM 1441 C C . LYS A 1 176 ? 12.499 6.341 -4.611 1.00 96.81 176 LYS A C 1
ATOM 1443 O O . LYS A 1 176 ? 11.523 6.631 -5.297 1.00 96.81 176 LYS A O 1
ATOM 1448 N N . LYS A 1 177 ? 13.733 6.757 -4.906 1.00 96.31 177 LYS A N 1
ATOM 1449 C CA . LYS A 1 177 ? 14.048 7.585 -6.074 1.00 96.31 177 LYS A CA 1
ATOM 1450 C C . LYS A 1 177 ? 13.737 6.847 -7.372 1.00 96.31 177 LYS A C 1
ATOM 1452 O O . LYS A 1 177 ? 13.045 7.408 -8.211 1.00 96.31 177 LYS A O 1
ATOM 1457 N N . VAL A 1 178 ? 14.187 5.604 -7.530 1.00 95.94 178 VAL A N 1
ATOM 1458 C CA . VAL A 1 178 ? 14.010 4.836 -8.779 1.00 95.94 178 VAL A CA 1
ATOM 1459 C C . VAL A 1 178 ? 12.550 4.469 -9.040 1.00 95.94 178 VAL A C 1
ATOM 1461 O O . VAL A 1 178 ? 12.144 4.319 -10.189 1.00 95.94 178 VAL A O 1
ATOM 1464 N N . HIS A 1 179 ? 11.746 4.389 -7.978 1.00 95.88 179 HIS A N 1
ATOM 1465 C CA . HIS A 1 179 ? 10.301 4.179 -8.041 1.00 95.88 179 HIS A CA 1
ATOM 1466 C C . HIS A 1 179 ? 9.487 5.476 -8.132 1.00 95.88 179 HIS A C 1
ATOM 1468 O O . HIS A 1 179 ? 8.277 5.423 -8.348 1.00 95.88 179 HIS A O 1
ATOM 1474 N N . GLY A 1 180 ? 10.131 6.637 -8.001 1.00 94.56 180 GLY A N 1
ATOM 1475 C CA . GLY A 1 180 ? 9.469 7.933 -8.035 1.00 94.56 180 GLY A CA 1
ATOM 1476 C C . GLY A 1 180 ? 8.792 8.245 -9.373 1.00 94.56 180 GLY A C 1
ATOM 1477 O O . GLY A 1 180 ? 8.977 7.573 -10.391 1.00 94.56 180 GLY A O 1
ATOM 1478 N N . ILE A 1 181 ? 8.007 9.326 -9.381 1.00 93.69 181 ILE A N 1
ATOM 1479 C CA . ILE A 1 181 ? 7.246 9.767 -10.557 1.00 93.69 181 ILE A CA 1
ATOM 1480 C C . ILE A 1 181 ? 8.170 9.930 -11.773 1.00 93.69 181 ILE A C 1
ATOM 1482 O O . ILE A 1 181 ? 9.118 10.716 -11.758 1.00 93.69 181 ILE A O 1
ATOM 1486 N N . GLY A 1 182 ? 7.864 9.184 -12.836 1.00 90.94 182 GLY A N 1
ATOM 1487 C CA . GLY A 1 182 ? 8.604 9.215 -14.099 1.00 90.94 182 GLY A CA 1
ATOM 1488 C C . GLY A 1 182 ? 9.994 8.571 -14.061 1.00 90.94 182 GLY A C 1
ATOM 1489 O O . GLY A 1 182 ? 10.734 8.736 -15.025 1.00 90.94 182 GLY A O 1
ATOM 1490 N N . GLN A 1 183 ? 10.365 7.882 -12.977 1.00 94.56 183 GLN A N 1
ATOM 1491 C CA . GLN A 1 183 ? 11.688 7.256 -12.835 1.00 94.56 183 GLN A CA 1
ATOM 1492 C C . GLN A 1 183 ? 11.697 5.778 -13.245 1.00 94.56 183 GLN A C 1
ATOM 1494 O O . GLN A 1 183 ? 12.690 5.304 -13.798 1.00 94.56 183 GLN A O 1
ATOM 1499 N N . ALA A 1 184 ? 10.583 5.066 -13.046 1.00 91.19 184 ALA A N 1
ATOM 1500 C CA . ALA A 1 184 ? 10.429 3.707 -13.555 1.00 91.19 184 ALA A CA 1
ATOM 1501 C C . ALA A 1 184 ? 10.570 3.685 -15.084 1.00 91.19 184 ALA A C 1
ATOM 1503 O O . ALA A 1 184 ? 10.036 4.551 -15.785 1.00 91.19 184 ALA A O 1
ATOM 1504 N N . TRP A 1 185 ? 11.281 2.686 -15.608 1.00 95.06 185 TRP A N 1
ATOM 1505 C CA . TRP A 1 185 ? 11.579 2.625 -17.035 1.00 95.06 185 TRP A CA 1
ATOM 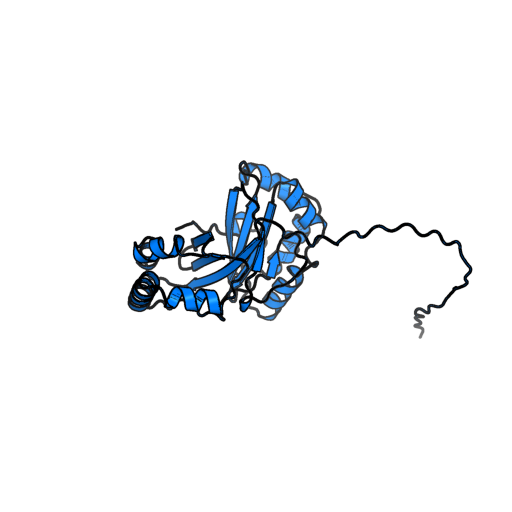1506 C C . TRP A 1 185 ? 10.294 2.483 -17.878 1.00 95.06 185 TRP A C 1
ATOM 1508 O O . TRP A 1 185 ? 9.385 1.729 -17.496 1.00 95.06 185 TRP A O 1
ATOM 1518 N N . PRO A 1 186 ? 10.188 3.187 -19.023 1.00 94.75 186 PRO A N 1
ATOM 1519 C CA . PRO A 1 186 ? 8.997 3.142 -19.873 1.00 94.75 186 PRO A CA 1
ATOM 1520 C C . PRO A 1 186 ? 8.610 1.729 -20.321 1.00 94.75 186 PRO A C 1
ATOM 1522 O O . PRO A 1 186 ? 7.424 1.414 -20.387 1.00 94.75 186 PRO A O 1
ATOM 1525 N N . GLU A 1 187 ? 9.594 0.871 -20.586 1.00 97.25 187 GLU A N 1
ATOM 1526 C CA . GLU A 1 187 ? 9.414 -0.512 -21.026 1.00 97.25 187 GLU A CA 1
ATOM 1527 C C . GLU A 1 187 ? 8.720 -1.342 -19.950 1.00 97.25 187 GLU A C 1
ATOM 1529 O O . GLU A 1 187 ? 7.731 -2.001 -20.242 1.00 97.25 187 GLU A O 1
ATOM 1534 N N . ILE A 1 188 ? 9.141 -1.212 -18.691 1.00 96.12 188 ILE A N 1
ATOM 1535 C CA . ILE A 1 188 ? 8.526 -1.906 -17.549 1.00 96.12 188 ILE A CA 1
ATOM 1536 C C . ILE A 1 188 ? 7.068 -1.472 -17.387 1.00 96.12 188 ILE A C 1
ATOM 1538 O O . ILE A 1 188 ? 6.162 -2.293 -17.239 1.00 96.12 188 ILE A O 1
ATOM 1542 N N . THR A 1 189 ? 6.807 -0.169 -17.520 1.00 95.00 189 THR A N 1
ATOM 1543 C CA . THR A 1 189 ? 5.442 0.377 -17.502 1.00 95.00 189 THR A CA 1
ATOM 1544 C C . THR A 1 189 ? 4.583 -0.163 -18.649 1.00 95.00 189 THR A C 1
ATOM 1546 O O . THR A 1 189 ? 3.413 -0.498 -18.448 1.00 95.00 189 THR A O 1
ATOM 1549 N N . ALA A 1 190 ? 5.142 -0.264 -19.856 1.00 96.88 190 ALA A N 1
ATOM 1550 C CA . ALA A 1 190 ? 4.445 -0.808 -21.016 1.00 96.88 190 ALA A CA 1
ATOM 1551 C C . ALA A 1 190 ? 4.183 -2.318 -20.877 1.00 96.88 190 ALA A C 1
ATOM 1553 O O . ALA A 1 190 ? 3.085 -2.780 -21.197 1.00 96.88 190 ALA A O 1
ATOM 1554 N N . ASN A 1 191 ? 5.150 -3.066 -20.346 1.00 97.50 191 ASN A N 1
ATOM 1555 C CA . ASN A 1 191 ? 5.060 -4.501 -20.099 1.00 97.50 191 ASN A CA 1
ATOM 1556 C C . ASN A 1 191 ? 3.951 -4.829 -19.097 1.00 97.50 191 ASN A C 1
ATOM 1558 O O . ASN A 1 191 ? 3.088 -5.649 -19.396 1.00 97.50 191 ASN A O 1
ATOM 1562 N N . MET A 1 192 ? 3.895 -4.124 -17.961 1.00 96.56 192 MET A N 1
ATOM 1563 C CA . MET A 1 192 ? 2.809 -4.258 -16.979 1.00 96.56 192 MET A CA 1
ATOM 1564 C C . MET A 1 192 ? 1.428 -4.147 -17.639 1.00 96.56 192 MET A C 1
ATOM 1566 O O . MET A 1 192 ? 0.550 -4.993 -17.444 1.00 96.56 192 MET A O 1
ATOM 1570 N N . LYS A 1 193 ? 1.238 -3.130 -18.483 1.00 96.62 193 LYS A N 1
ATOM 1571 C CA . LYS A 1 193 ? -0.029 -2.922 -19.193 1.00 96.62 193 LYS A CA 1
ATOM 1572 C C . LYS A 1 193 ? -0.315 -4.037 -20.195 1.00 96.62 193 LYS A C 1
ATOM 1574 O O . LYS A 1 193 ? -1.447 -4.516 -20.253 1.00 96.62 193 LYS A O 1
ATOM 1579 N N . SER A 1 194 ? 0.689 -4.466 -20.961 1.00 97.25 194 SER A N 1
ATOM 1580 C CA . SER A 1 194 ? 0.518 -5.482 -22.008 1.00 97.25 194 SER A CA 1
ATOM 1581 C C . SER A 1 194 ? 0.105 -6.842 -21.439 1.00 97.25 194 SER A C 1
ATOM 1583 O O . SER A 1 194 ? -0.693 -7.552 -22.054 1.00 97.25 194 SER A O 1
ATOM 1585 N N . VAL A 1 195 ? 0.562 -7.178 -20.229 1.00 96.81 195 VAL A N 1
ATOM 1586 C CA . VAL A 1 195 ? 0.188 -8.428 -19.551 1.00 96.81 195 VAL A CA 1
ATOM 1587 C C . VAL A 1 195 ? -1.150 -8.347 -18.804 1.00 96.81 195 VAL A C 1
ATOM 1589 O O . VAL A 1 195 ? -1.719 -9.373 -18.420 1.00 96.81 195 VAL A O 1
ATOM 1592 N N . GLY A 1 196 ? -1.718 -7.146 -18.663 1.00 97.12 196 GLY A N 1
ATOM 1593 C CA . GLY A 1 196 ? -3.044 -6.919 -18.087 1.00 97.12 196 GLY A CA 1
ATOM 1594 C C . GLY A 1 196 ? -3.053 -6.388 -16.653 1.00 97.12 196 GLY A C 1
ATOM 1595 O O . GLY A 1 196 ? -4.079 -6.533 -15.978 1.00 97.12 196 GLY A O 1
ATOM 1596 N N . VAL A 1 197 ? -1.958 -5.776 -16.188 1.00 97.75 197 VAL A N 1
ATOM 1597 C CA . VAL A 1 197 ? -1.962 -4.927 -14.987 1.00 97.75 197 VAL A CA 1
ATOM 1598 C C . VAL A 1 197 ? -2.730 -3.644 -15.300 1.00 97.75 197 VAL A C 1
ATOM 1600 O O . VAL A 1 197 ? -2.460 -2.958 -16.285 1.00 97.75 197 VAL A O 1
ATOM 1603 N N . LYS A 1 198 ? -3.720 -3.335 -14.463 1.00 97.25 198 LYS A N 1
ATOM 1604 C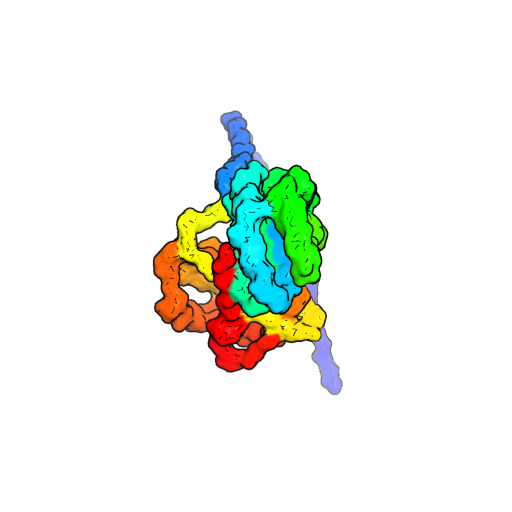 CA . LYS A 1 198 ? -4.555 -2.129 -14.548 1.00 97.25 198 LYS A CA 1
ATOM 1605 C C . LYS A 1 198 ? -4.061 -1.029 -13.621 1.00 97.25 198 LYS A C 1
ATOM 1607 O O . LYS A 1 198 ? -4.194 0.150 -13.933 1.00 97.25 198 LYS A O 1
ATOM 1612 N N . ASP A 1 199 ? -3.531 -1.423 -12.471 1.00 97.25 199 ASP A N 1
ATOM 1613 C CA . ASP A 1 199 ? -2.964 -0.515 -11.492 1.00 97.25 199 ASP A CA 1
ATOM 1614 C C . ASP A 1 199 ? -1.865 -1.213 -10.686 1.00 97.25 199 ASP A C 1
ATOM 1616 O O . ASP A 1 199 ? -1.940 -2.416 -10.445 1.00 97.25 199 ASP A O 1
ATOM 1620 N N . MET A 1 200 ? -0.858 -0.460 -10.256 1.00 97.12 200 MET A N 1
ATOM 1621 C CA . MET A 1 200 ? 0.179 -0.929 -9.350 1.00 97.12 200 MET A CA 1
ATOM 1622 C C . MET A 1 200 ? 0.661 0.220 -8.470 1.00 97.12 200 MET A C 1
ATOM 1624 O O . MET A 1 200 ? 0.840 1.343 -8.944 1.00 97.12 200 MET A O 1
ATOM 1628 N N . GLU A 1 201 ? 0.867 -0.064 -7.190 1.00 97.44 201 GLU A N 1
ATOM 1629 C CA . GLU A 1 201 ? 1.302 0.887 -6.172 1.00 97.44 201 GLU A CA 1
ATOM 1630 C C . GLU A 1 201 ? 2.338 0.254 -5.262 1.00 97.44 201 GLU A C 1
ATOM 1632 O O . GLU A 1 201 ? 2.239 -0.934 -4.970 1.00 97.44 201 GLU A O 1
ATOM 1637 N N . ILE A 1 202 ? 3.280 1.057 -4.769 1.00 98.19 202 ILE A N 1
ATOM 1638 C CA . ILE A 1 202 ? 4.242 0.626 -3.753 1.00 98.19 202 ILE A CA 1
ATOM 1639 C C . ILE A 1 202 ? 4.212 1.610 -2.588 1.00 98.19 202 ILE A C 1
ATOM 1641 O O . ILE A 1 202 ? 4.311 2.824 -2.788 1.00 98.19 202 ILE A O 1
ATOM 1645 N N . TYR A 1 203 ? 4.088 1.070 -1.382 1.00 98.50 203 TYR A N 1
ATOM 1646 C CA . TYR A 1 203 ? 4.097 1.777 -0.109 1.00 98.50 203 TYR A CA 1
ATOM 1647 C C . TYR A 1 203 ? 5.290 1.332 0.727 1.00 98.50 203 TYR A C 1
ATOM 1649 O O . TYR A 1 203 ? 5.716 0.182 0.625 1.00 98.50 203 TYR A O 1
ATOM 1657 N N . ILE A 1 204 ? 5.805 2.226 1.567 1.00 97.81 204 ILE A N 1
ATOM 1658 C CA . ILE A 1 204 ? 6.965 1.934 2.413 1.00 97.81 204 ILE A CA 1
ATOM 1659 C C . ILE A 1 204 ? 6.696 2.258 3.887 1.00 97.81 204 ILE A C 1
ATOM 1661 O O . ILE A 1 204 ? 6.139 3.308 4.220 1.00 97.81 204 ILE A O 1
ATOM 1665 N N . HIS A 1 205 ? 7.106 1.348 4.770 1.00 96.94 205 HIS A N 1
ATOM 1666 C CA . HIS A 1 205 ? 7.151 1.506 6.219 1.00 96.94 205 HIS A CA 1
ATOM 1667 C C . HIS A 1 205 ? 8.535 1.080 6.720 1.00 96.94 205 HIS A C 1
ATOM 1669 O O . HIS A 1 205 ? 8.797 -0.109 6.863 1.00 96.94 205 HIS A O 1
ATOM 1675 N N . LYS A 1 206 ? 9.414 2.054 6.991 1.00 95.56 206 LYS A N 1
ATOM 1676 C CA . LYS A 1 206 ? 10.838 1.801 7.275 1.00 95.56 206 LYS A CA 1
ATOM 1677 C C . LYS A 1 206 ? 11.473 0.969 6.140 1.00 95.56 206 LYS A C 1
ATOM 1679 O O . LYS A 1 206 ? 11.464 1.434 5.006 1.00 95.56 206 LYS A O 1
ATOM 1684 N N . GLU A 1 207 ? 11.979 -0.227 6.417 1.00 95.75 207 GLU A N 1
ATOM 1685 C CA . GLU A 1 207 ? 12.524 -1.195 5.461 1.00 95.75 207 GLU A CA 1
ATOM 1686 C C . GLU A 1 207 ? 11.459 -2.105 4.821 1.00 95.75 207 GLU A C 1
ATOM 1688 O O . GLU A 1 207 ? 11.742 -2.799 3.846 1.00 95.75 207 GLU A O 1
ATOM 1693 N N . GLN A 1 208 ? 10.230 -2.116 5.345 1.00 97.12 208 GLN A N 1
ATOM 1694 C CA . GLN A 1 208 ? 9.146 -2.943 4.827 1.00 97.12 208 GLN A CA 1
ATOM 1695 C C . GLN A 1 208 ? 8.460 -2.262 3.643 1.00 97.12 208 GLN A C 1
ATOM 1697 O O . GLN A 1 208 ? 7.995 -1.123 3.737 1.00 97.12 208 GLN A O 1
ATOM 1702 N N . VAL A 1 209 ? 8.334 -2.986 2.535 1.00 97.94 209 VAL A N 1
ATOM 1703 C CA . VAL A 1 209 ? 7.674 -2.511 1.319 1.00 97.94 209 VAL A CA 1
ATOM 1704 C C . VAL A 1 209 ? 6.437 -3.345 1.048 1.00 97.94 209 VAL A C 1
ATOM 1706 O O . VAL A 1 209 ? 6.516 -4.568 1.042 1.00 97.94 209 VAL A O 1
ATOM 1709 N N . VAL A 1 210 ? 5.317 -2.682 0.761 1.00 98.56 210 VAL A N 1
ATOM 1710 C CA . VAL A 1 210 ? 4.061 -3.326 0.364 1.00 98.56 210 VAL A CA 1
ATOM 1711 C C . VAL A 1 210 ? 3.670 -2.875 -1.037 1.00 98.56 210 VAL A C 1
ATOM 1713 O O . VAL A 1 210 ? 3.581 -1.679 -1.309 1.00 98.56 210 VAL A O 1
ATOM 1716 N N . LEU A 1 211 ? 3.400 -3.828 -1.922 1.00 98.31 211 LEU A N 1
ATOM 1717 C CA . LEU A 1 211 ? 2.936 -3.608 -3.284 1.00 98.31 211 LEU A CA 1
ATOM 1718 C C . LEU A 1 211 ? 1.466 -4.018 -3.404 1.00 98.31 211 LEU A C 1
ATOM 1720 O O . LEU A 1 211 ? 1.091 -5.113 -2.998 1.00 98.31 211 LEU A O 1
ATOM 1724 N N . ILE A 1 212 ? 0.635 -3.155 -3.989 1.00 98.44 212 ILE A N 1
ATOM 1725 C CA . ILE A 1 212 ? -0.734 -3.493 -4.407 1.00 98.44 212 ILE A CA 1
ATOM 1726 C C . ILE A 1 212 ? -0.758 -3.525 -5.930 1.00 98.44 212 ILE A C 1
ATOM 1728 O O . ILE A 1 212 ? -0.410 -2.529 -6.559 1.00 98.44 212 ILE A O 1
ATOM 1732 N N . MET A 1 213 ? -1.212 -4.627 -6.523 1.00 98.00 213 MET A N 1
ATOM 1733 C CA . MET A 1 213 ? -1.369 -4.770 -7.970 1.00 98.00 213 MET A CA 1
ATOM 1734 C C . MET A 1 213 ? -2.793 -5.195 -8.317 1.00 98.00 213 MET A C 1
ATOM 1736 O O . MET A 1 213 ? -3.229 -6.291 -7.964 1.00 98.00 213 MET A O 1
ATOM 1740 N N . ASP A 1 214 ? -3.497 -4.348 -9.064 1.00 98.12 214 ASP A N 1
ATOM 1741 C CA . ASP A 1 214 ? -4.807 -4.654 -9.631 1.00 98.12 214 ASP A CA 1
ATOM 1742 C C . ASP A 1 214 ? -4.647 -5.059 -11.094 1.00 98.12 214 ASP A C 1
ATOM 1744 O O . ASP A 1 214 ? -4.037 -4.359 -11.902 1.00 98.12 214 ASP A O 1
ATOM 1748 N N . THR A 1 215 ? -5.228 -6.195 -11.458 1.00 98.19 215 THR A N 1
ATOM 1749 C CA . THR A 1 215 ? -5.105 -6.811 -12.785 1.00 98.19 215 THR A CA 1
ATOM 1750 C C . THR A 1 215 ? -6.476 -7.038 -13.415 1.00 98.19 215 THR A C 1
ATOM 1752 O O . THR A 1 215 ? -7.516 -6.835 -12.784 1.00 98.19 215 THR A O 1
ATOM 1755 N N . LYS A 1 216 ? -6.526 -7.478 -14.676 1.00 97.31 216 LYS A N 1
ATOM 1756 C CA . LYS A 1 216 ? -7.772 -7.989 -15.274 1.00 97.31 216 LYS A CA 1
ATOM 1757 C C . LYS A 1 216 ? -8.353 -9.162 -14.444 1.00 97.31 216 LYS A C 1
ATOM 1759 O O . LYS A 1 216 ? -7.583 -9.949 -13.907 1.00 97.31 216 LYS A O 1
ATOM 1764 N N . PRO A 1 217 ? -9.687 -9.343 -14.363 1.00 96.62 217 PRO A N 1
ATOM 1765 C CA . PRO A 1 217 ? -10.298 -10.351 -13.481 1.00 96.62 217 PRO A CA 1
ATOM 1766 C C . PRO A 1 217 ? -9.775 -11.788 -13.654 1.00 96.62 217 PRO A C 1
ATOM 1768 O O . PRO A 1 217 ? -9.554 -12.485 -12.670 1.00 96.62 217 PRO A O 1
ATOM 1771 N N . GLY A 1 218 ? -9.523 -12.219 -14.894 1.00 95.38 218 GLY A N 1
ATOM 1772 C CA . GLY A 1 218 ? -8.990 -13.551 -15.213 1.00 95.38 218 GLY A CA 1
ATOM 1773 C C . GLY A 1 218 ? -7.461 -13.648 -15.209 1.00 95.38 218 GLY A C 1
ATOM 1774 O O . GLY A 1 218 ? -6.911 -14.478 -15.924 1.00 95.38 218 GLY A O 1
ATOM 1775 N N . PHE A 1 219 ? -6.747 -12.759 -14.513 1.00 97.12 219 PHE A N 1
ATOM 1776 C CA . PHE A 1 219 ? -5.285 -12.791 -14.490 1.00 97.12 219 PHE A CA 1
ATOM 1777 C C . PHE A 1 219 ? -4.768 -14.029 -13.738 1.00 97.12 219 PHE A C 1
ATOM 1779 O O . PHE A 1 219 ? -5.035 -14.217 -12.541 1.00 97.12 219 PHE A O 1
ATOM 1786 N N . ASN A 1 220 ? -3.998 -14.858 -14.445 1.00 95.25 220 ASN A N 1
ATOM 1787 C CA . ASN A 1 220 ? -3.278 -15.992 -13.882 1.00 95.25 220 ASN A CA 1
ATOM 1788 C C . ASN A 1 220 ? -1.774 -15.689 -13.870 1.00 95.25 220 ASN A C 1
ATOM 1790 O O . ASN A 1 220 ? -1.136 -15.632 -14.919 1.00 95.25 220 ASN A O 1
ATOM 1794 N N . LEU A 1 221 ? -1.218 -15.476 -12.675 1.00 91.31 221 LEU A N 1
ATOM 1795 C CA . LEU A 1 221 ? 0.193 -15.144 -12.508 1.00 91.31 221 LEU A CA 1
ATOM 1796 C C . LEU A 1 221 ? 1.113 -16.300 -12.917 1.00 91.31 221 LEU A C 1
ATOM 1798 O O . LEU A 1 221 ? 2.177 -16.038 -13.465 1.00 91.31 221 LEU A O 1
ATOM 1802 N N . GLU A 1 222 ? 0.708 -17.551 -12.704 1.00 91.38 222 GLU A N 1
ATOM 1803 C CA . GLU A 1 222 ? 1.514 -18.725 -13.068 1.00 91.38 222 GLU A CA 1
ATOM 1804 C C . GLU A 1 222 ? 1.670 -18.843 -14.591 1.00 91.38 222 GLU A C 1
ATOM 1806 O O . GLU A 1 222 ? 2.738 -19.182 -15.094 1.00 91.38 222 GLU A O 1
ATOM 1811 N N . GLU A 1 223 ? 0.628 -18.482 -15.344 1.00 93.56 223 GLU A N 1
ATOM 1812 C CA . GLU A 1 223 ? 0.657 -18.485 -16.811 1.00 93.56 223 GLU A CA 1
ATOM 1813 C C . GLU A 1 223 ? 1.353 -17.250 -17.400 1.00 93.56 223 GLU A C 1
ATOM 1815 O O . GLU A 1 223 ? 2.010 -17.326 -18.444 1.00 93.56 223 GLU A O 1
ATOM 1820 N N . VAL A 1 224 ? 1.157 -16.087 -16.773 1.00 94.00 224 VAL A N 1
ATOM 1821 C CA . VAL A 1 224 ? 1.632 -14.794 -17.280 1.00 94.00 224 VAL A CA 1
ATOM 1822 C C . VAL A 1 224 ? 3.070 -14.513 -16.851 1.00 94.00 224 VAL A C 1
ATOM 1824 O O . VAL A 1 224 ? 3.840 -13.986 -17.650 1.00 94.00 224 VAL A O 1
ATOM 1827 N N . GLY A 1 225 ? 3.453 -14.886 -15.631 1.00 91.50 225 GLY A N 1
ATOM 1828 C CA . GLY A 1 225 ? 4.752 -14.595 -15.021 1.00 91.50 225 GLY A CA 1
ATOM 1829 C C . GLY A 1 225 ? 5.950 -15.014 -15.879 1.00 91.50 225 GLY A C 1
ATOM 1830 O O . GLY A 1 225 ? 6.773 -14.152 -16.191 1.00 91.50 225 GLY A O 1
ATOM 1831 N N . PRO A 1 226 ? 6.024 -16.270 -16.367 1.00 91.44 226 PRO A N 1
ATOM 1832 C CA . PRO A 1 226 ? 7.137 -16.723 -17.207 1.00 91.44 226 PRO A CA 1
ATOM 1833 C C . PRO A 1 226 ? 7.267 -15.967 -18.536 1.00 91.44 226 PRO A C 1
ATOM 1835 O O . PRO A 1 226 ? 8.349 -15.913 -19.120 1.00 91.44 226 PRO A O 1
ATOM 1838 N N . LYS A 1 227 ? 6.161 -15.408 -19.047 1.00 93.38 227 LYS A N 1
ATOM 1839 C CA . LYS A 1 227 ? 6.155 -14.580 -20.262 1.00 93.38 227 LYS A CA 1
ATOM 1840 C C . LYS A 1 227 ? 6.536 -13.143 -19.937 1.00 93.38 227 LYS A C 1
ATOM 1842 O O . LYS A 1 227 ? 7.325 -12.559 -20.668 1.00 93.38 227 LYS A O 1
ATOM 1847 N N . TRP A 1 228 ? 5.999 -12.607 -18.842 1.00 94.69 228 TRP A N 1
ATOM 1848 C CA . TRP A 1 228 ? 6.293 -11.263 -18.362 1.00 94.69 228 TRP A CA 1
ATOM 1849 C C . TRP A 1 228 ? 7.792 -11.106 -18.110 1.00 94.69 228 TRP A C 1
ATOM 1851 O O . TRP A 1 228 ? 8.392 -10.221 -18.695 1.00 94.69 228 TRP A O 1
ATOM 1861 N N . GLN A 1 229 ? 8.433 -12.022 -17.382 1.00 91.31 229 GLN A N 1
ATOM 1862 C CA . GLN A 1 229 ? 9.876 -11.961 -17.092 1.00 91.31 229 GLN A CA 1
ATOM 1863 C C . GLN A 1 229 ? 10.780 -11.904 -18.338 1.00 91.31 229 GLN A C 1
ATOM 1865 O O . GLN A 1 229 ? 11.916 -11.456 -18.247 1.00 91.31 229 GLN A O 1
ATOM 1870 N N . LYS A 1 230 ? 10.284 -12.346 -19.501 1.00 93.69 230 LYS A N 1
ATOM 1871 C CA . LYS A 1 230 ? 11.015 -12.341 -20.778 1.00 93.69 230 LYS A CA 1
ATOM 1872 C C . LYS A 1 230 ? 10.734 -11.106 -21.636 1.00 93.69 230 LYS A C 1
ATOM 1874 O O . LYS A 1 230 ? 11.245 -11.016 -22.752 1.00 93.69 230 LYS A O 1
ATOM 1879 N N . LEU A 1 231 ? 9.881 -10.192 -21.173 1.00 97.06 231 LEU A N 1
ATOM 1880 C CA . LEU A 1 231 ? 9.611 -8.951 -21.887 1.00 97.06 231 LEU A CA 1
ATOM 1881 C C . LEU A 1 231 ? 10.831 -8.017 -21.830 1.00 97.06 231 LEU A C 1
ATOM 1883 O O . LEU A 1 231 ? 11.653 -8.123 -20.915 1.00 97.06 231 LEU A O 1
ATOM 1887 N N . PRO A 1 232 ? 10.973 -7.100 -22.805 1.00 97.94 232 PRO A N 1
ATOM 1888 C CA . PRO A 1 232 ? 12.144 -6.240 -22.901 1.00 97.94 232 PRO A CA 1
ATOM 1889 C C . PRO A 1 232 ? 12.459 -5.524 -21.585 1.00 97.94 232 PRO A C 1
ATOM 1891 O O . PRO A 1 232 ? 11.574 -4.911 -20.984 1.00 97.94 232 PRO A O 1
ATOM 1894 N N . ARG A 1 233 ? 13.734 -5.590 -21.183 1.00 97.25 233 ARG A N 1
ATOM 1895 C CA . ARG A 1 233 ? 14.323 -4.953 -19.993 1.00 97.25 233 ARG A CA 1
ATOM 1896 C C . ARG A 1 233 ? 13.805 -5.427 -18.630 1.00 97.25 233 ARG A C 1
ATOM 1898 O O . ARG A 1 233 ? 14.272 -4.900 -17.626 1.00 97.25 233 ARG A O 1
ATOM 1905 N N . GLU A 1 234 ? 12.906 -6.409 -18.554 1.00 94.88 234 GLU A N 1
ATOM 1906 C CA . GLU A 1 234 ? 12.430 -6.931 -17.261 1.00 94.88 234 GLU A CA 1
ATOM 1907 C C . GLU A 1 234 ? 13.569 -7.538 -16.448 1.00 94.88 234 GLU A C 1
ATOM 1909 O O . GLU A 1 234 ? 13.745 -7.177 -15.292 1.00 94.88 234 GLU A O 1
ATOM 1914 N N . GLU A 1 235 ? 14.395 -8.383 -17.061 1.00 92.50 235 GLU A N 1
ATOM 1915 C CA . GLU A 1 235 ? 15.555 -8.984 -16.395 1.00 92.50 235 GLU A CA 1
ATOM 1916 C C . GLU A 1 235 ? 16.529 -7.918 -15.863 1.00 92.50 235 GLU A C 1
ATOM 1918 O O . GLU A 1 235 ? 16.907 -7.945 -14.693 1.00 92.50 235 GLU A O 1
ATOM 1923 N N . GLU A 1 236 ? 16.862 -6.918 -16.686 1.00 95.12 236 GLU A N 1
ATOM 1924 C CA . GLU A 1 236 ? 17.721 -5.790 -16.298 1.00 95.12 236 GLU A CA 1
ATOM 1925 C C . GLU A 1 236 ? 17.125 -4.978 -15.143 1.00 95.12 236 GLU A C 1
ATOM 1927 O O . GLU A 1 236 ? 17.836 -4.591 -14.214 1.00 95.12 236 GLU A O 1
ATOM 1932 N N . TRP A 1 237 ? 15.819 -4.709 -15.198 1.00 94.88 237 TRP A N 1
ATOM 1933 C CA . TRP A 1 237 ? 15.119 -3.969 -14.158 1.00 94.88 237 TRP A CA 1
ATOM 1934 C C . TRP A 1 237 ? 15.093 -4.751 -12.849 1.00 94.88 237 TRP A C 1
ATOM 1936 O O . TRP A 1 237 ? 15.433 -4.191 -11.810 1.00 94.88 237 TRP A O 1
ATOM 1946 N N . GLN A 1 238 ? 14.761 -6.045 -12.895 1.00 90.75 238 GLN A N 1
ATOM 1947 C CA . GLN A 1 238 ? 14.760 -6.913 -11.718 1.00 90.75 238 GLN A CA 1
ATOM 1948 C C . GLN A 1 238 ? 16.162 -7.022 -11.104 1.00 90.75 238 GLN A C 1
ATOM 1950 O O . GLN A 1 238 ? 16.298 -6.882 -9.891 1.00 90.75 238 GLN A O 1
ATOM 1955 N N . ALA A 1 239 ? 17.211 -7.183 -11.917 1.00 90.81 239 ALA A N 1
ATOM 1956 C CA . ALA A 1 239 ? 18.596 -7.197 -11.443 1.00 90.81 239 ALA A CA 1
ATOM 1957 C C . ALA A 1 239 ? 19.025 -5.849 -10.836 1.00 90.81 239 ALA A C 1
ATOM 1959 O O . ALA A 1 239 ? 19.789 -5.807 -9.870 1.00 90.81 239 ALA A O 1
ATOM 1960 N N . TYR A 1 240 ? 18.530 -4.732 -11.376 1.00 93.62 240 TYR A N 1
ATOM 1961 C CA . TYR A 1 240 ? 18.784 -3.408 -10.816 1.00 93.62 240 TYR A CA 1
ATOM 1962 C C . TYR A 1 240 ? 18.116 -3.231 -9.449 1.00 93.62 240 TYR A C 1
ATOM 1964 O O . TYR A 1 240 ? 18.798 -2.853 -8.496 1.00 93.62 240 TYR A O 1
ATOM 1972 N N . VAL A 1 241 ? 16.817 -3.532 -9.333 1.00 92.94 241 VAL A N 1
ATOM 1973 C CA . VAL A 1 241 ? 16.074 -3.322 -8.080 1.00 92.94 241 VAL A CA 1
ATOM 1974 C C . VAL A 1 241 ? 16.385 -4.363 -7.002 1.00 92.94 241 VAL A C 1
ATOM 1976 O O . VAL A 1 241 ? 16.216 -4.069 -5.821 1.00 92.94 241 VAL A O 1
ATOM 1979 N N . ALA A 1 242 ? 16.888 -5.544 -7.376 1.00 90.50 242 ALA A N 1
ATOM 1980 C CA . ALA A 1 242 ? 17.308 -6.577 -6.427 1.00 90.50 242 ALA A CA 1
ATOM 1981 C C . ALA A 1 242 ? 18.420 -6.096 -5.480 1.00 90.50 242 ALA A C 1
ATOM 1983 O O . ALA A 1 242 ? 18.476 -6.544 -4.343 1.00 90.50 242 ALA A O 1
ATOM 1984 N N . LYS A 1 243 ? 19.249 -5.128 -5.897 1.00 91.44 243 LYS A N 1
ATOM 1985 C CA . LYS A 1 243 ? 20.328 -4.546 -5.072 1.00 91.44 243 LYS A CA 1
ATOM 1986 C C . LYS A 1 243 ? 19.835 -3.870 -3.792 1.00 91.44 243 LYS A C 1
ATOM 1988 O O . LYS A 1 243 ? 20.620 -3.663 -2.876 1.00 91.44 243 LYS A O 1
ATOM 1993 N N . PHE A 1 244 ? 18.562 -3.480 -3.755 1.00 94.31 244 PHE A N 1
ATOM 1994 C CA . PHE A 1 244 ? 17.950 -2.810 -2.608 1.00 94.31 244 PHE A CA 1
ATOM 1995 C C . PHE A 1 244 ? 17.206 -3.782 -1.687 1.00 94.31 244 PHE A C 1
ATOM 1997 O O . PHE A 1 244 ? 16.791 -3.394 -0.599 1.00 94.31 244 PHE A O 1
ATOM 2004 N N . GLN A 1 245 ? 16.951 -5.008 -2.148 1.00 92.62 245 GLN A N 1
ATOM 2005 C CA . GLN A 1 245 ? 16.050 -5.957 -1.505 1.00 92.62 245 GLN A CA 1
ATOM 2006 C C . GLN A 1 245 ? 16.846 -6.944 -0.660 1.00 92.62 245 GLN A C 1
ATOM 2008 O O . GLN A 1 245 ? 17.836 -7.499 -1.125 1.00 92.62 245 GLN A O 1
ATOM 2013 N N . ARG A 1 246 ? 16.350 -7.236 0.545 1.00 89.25 246 ARG A N 1
ATOM 2014 C CA . ARG A 1 246 ? 16.914 -8.249 1.441 1.00 89.25 246 ARG A CA 1
ATOM 2015 C C . ARG A 1 246 ? 16.485 -9.640 0.996 1.00 89.25 246 ARG A C 1
ATOM 2017 O O . ARG A 1 246 ? 15.642 -10.296 1.610 1.00 89.25 246 ARG A O 1
ATOM 2024 N N . THR A 1 247 ? 17.016 -10.052 -0.138 1.00 79.94 247 THR A N 1
ATOM 2025 C CA . THR A 1 247 ? 16.699 -11.306 -0.807 1.00 79.94 247 THR A CA 1
ATOM 2026 C C . THR A 1 247 ? 17.939 -11.819 -1.519 1.00 79.94 247 THR A C 1
ATOM 2028 O O . THR A 1 247 ? 18.826 -11.041 -1.868 1.00 79.94 247 THR A O 1
ATOM 2031 N N . ASP A 1 248 ? 18.011 -13.130 -1.733 1.00 69.62 248 ASP A N 1
ATOM 2032 C CA . ASP A 1 248 ? 19.068 -13.681 -2.571 1.00 69.62 248 ASP A CA 1
ATOM 2033 C C . ASP A 1 248 ? 18.901 -13.106 -3.995 1.00 69.62 248 ASP A C 1
ATOM 2035 O O . ASP A 1 248 ? 17.783 -13.153 -4.531 1.00 69.62 248 ASP A O 1
ATOM 2039 N N . PRO A 1 249 ? 19.955 -12.544 -4.618 1.00 63.75 249 PRO A N 1
ATOM 2040 C CA . PRO A 1 249 ? 19.895 -12.065 -5.997 1.00 63.75 249 PRO A CA 1
ATOM 2041 C C . PRO A 1 249 ? 19.268 -13.080 -6.964 1.00 63.75 249 PRO A C 1
ATOM 2043 O O . PRO A 1 249 ? 18.480 -12.677 -7.828 1.00 63.75 249 PRO A O 1
ATOM 2046 N N . GLU A 1 250 ? 19.514 -14.374 -6.738 1.00 64.94 250 GLU A N 1
ATOM 2047 C CA . GLU A 1 250 ? 19.032 -15.497 -7.550 1.00 64.94 250 GLU A CA 1
ATOM 2048 C C . GLU A 1 250 ? 17.585 -15.923 -7.232 1.00 64.94 250 GLU A C 1
ATOM 2050 O O . GLU A 1 250 ? 17.023 -16.775 -7.921 1.00 64.94 250 GLU A O 1
ATOM 2055 N N . SER A 1 251 ? 16.942 -15.328 -6.219 1.00 69.75 251 SER A N 1
ATOM 2056 C CA . SER A 1 251 ? 15.543 -15.624 -5.881 1.00 69.75 251 SER A CA 1
ATOM 2057 C C . SER A 1 251 ? 14.586 -15.200 -7.001 1.00 69.75 251 SER A C 1
ATOM 2059 O O . SER A 1 251 ? 14.674 -14.097 -7.561 1.00 69.75 251 SER A O 1
ATOM 2061 N N . SER A 1 252 ? 13.602 -16.052 -7.279 1.00 65.06 252 SER A N 1
ATOM 2062 C CA . SER A 1 252 ? 12.460 -15.740 -8.137 1.00 65.06 252 SER A CA 1
ATOM 2063 C C . SER A 1 252 ? 11.607 -14.605 -7.553 1.00 65.06 252 SER A C 1
ATOM 2065 O O . SER A 1 252 ? 11.657 -14.298 -6.363 1.00 65.06 252 SER A O 1
ATOM 2067 N N . ILE A 1 253 ? 10.765 -13.977 -8.382 1.00 67.94 253 ILE A N 1
ATOM 2068 C CA . ILE A 1 253 ? 9.858 -12.902 -7.935 1.00 67.94 253 ILE A CA 1
ATOM 2069 C C . ILE A 1 253 ? 8.945 -13.387 -6.798 1.00 67.94 253 ILE A C 1
ATOM 2071 O O . ILE A 1 253 ? 8.694 -12.629 -5.868 1.00 67.94 253 ILE A O 1
ATOM 2075 N N . GLN A 1 254 ? 8.484 -14.638 -6.848 1.00 66.88 254 GLN A N 1
ATOM 2076 C CA . GLN A 1 254 ? 7.628 -15.256 -5.832 1.00 66.88 254 GLN A CA 1
ATOM 2077 C C . GLN A 1 254 ? 8.368 -15.550 -4.519 1.00 66.88 254 GLN A C 1
ATOM 2079 O O . GLN A 1 254 ? 7.754 -15.574 -3.457 1.00 66.88 254 GLN A O 1
ATOM 2084 N N . GLU A 1 255 ? 9.682 -15.767 -4.573 1.00 70.75 255 GLU A N 1
ATOM 2085 C CA . GLU A 1 255 ? 10.519 -15.908 -3.375 1.00 70.75 255 GLU A CA 1
ATOM 2086 C C . GLU A 1 255 ? 10.862 -14.537 -2.769 1.00 70.75 255 GLU A C 1
ATOM 2088 O O . GLU A 1 255 ? 10.953 -14.404 -1.547 1.00 70.75 255 GLU A O 1
ATOM 2093 N N . LYS A 1 256 ? 10.981 -13.504 -3.617 1.00 80.75 256 LYS A N 1
ATOM 2094 C CA . LYS A 1 256 ? 11.221 -12.106 -3.224 1.00 80.75 256 LYS A CA 1
ATOM 2095 C C . LYS A 1 256 ? 9.990 -11.472 -2.575 1.00 80.75 256 LYS A C 1
ATOM 2097 O O . LYS A 1 256 ? 10.070 -10.913 -1.483 1.00 80.75 256 LYS A O 1
ATOM 2102 N N . TRP A 1 257 ? 8.848 -11.556 -3.251 1.00 88.94 257 TRP A N 1
ATOM 2103 C CA . TRP A 1 257 ? 7.582 -10.958 -2.844 1.00 88.94 257 TRP A CA 1
ATOM 2104 C C . TRP A 1 257 ? 6.688 -11.987 -2.166 1.00 88.94 257 TRP A C 1
ATOM 2106 O O . TRP A 1 257 ? 6.266 -12.967 -2.772 1.00 88.94 257 TRP A O 1
ATOM 2116 N N . LYS A 1 258 ? 6.342 -11.729 -0.908 1.00 93.62 258 LYS A N 1
ATOM 2117 C CA . LYS A 1 258 ? 5.486 -12.609 -0.115 1.00 93.62 258 LYS A CA 1
ATOM 2118 C C . LYS A 1 258 ? 4.034 -12.147 -0.188 1.00 93.62 258 LYS A C 1
ATOM 2120 O O . LYS A 1 258 ? 3.750 -10.980 0.074 1.00 93.62 258 LYS A O 1
ATOM 2125 N N . ASP A 1 259 ? 3.115 -13.073 -0.455 1.00 95.81 259 ASP A N 1
ATOM 2126 C CA . ASP A 1 259 ? 1.675 -12.802 -0.399 1.00 95.81 259 ASP A CA 1
ATOM 2127 C C . ASP A 1 259 ? 1.228 -12.323 0.985 1.00 95.81 259 ASP A C 1
ATOM 2129 O O . ASP A 1 259 ? 1.559 -12.944 2.000 1.00 95.81 259 ASP A O 1
ATOM 2133 N N . MET A 1 260 ? 0.437 -11.248 1.005 1.00 97.75 260 MET A N 1
ATOM 2134 C CA . MET A 1 260 ? -0.362 -10.842 2.155 1.00 97.75 260 MET A CA 1
ATOM 2135 C C . MET A 1 260 ? -1.819 -11.271 1.937 1.00 97.75 260 MET A C 1
ATOM 2137 O O . MET A 1 260 ? -2.441 -10.908 0.938 1.00 97.75 260 MET A O 1
ATOM 2141 N N . ILE A 1 261 ? -2.380 -12.027 2.880 1.00 96.06 261 ILE A N 1
ATOM 2142 C CA . ILE A 1 261 ? -3.770 -12.501 2.813 1.00 96.06 261 ILE A CA 1
ATOM 2143 C C . ILE A 1 261 ? -4.731 -11.433 3.332 1.00 96.06 261 ILE A C 1
ATOM 2145 O O . ILE A 1 261 ? -4.397 -10.709 4.263 1.00 96.06 261 ILE A O 1
ATOM 2149 N N . VAL A 1 262 ? -5.926 -11.332 2.755 1.00 96.12 262 VAL A N 1
ATOM 2150 C CA . VAL A 1 262 ? -6.978 -10.453 3.289 1.00 96.12 262 VAL A CA 1
ATOM 2151 C C . VAL A 1 262 ? -7.589 -11.059 4.561 1.00 96.12 262 VAL A C 1
ATOM 2153 O O . VAL A 1 262 ? -7.785 -12.275 4.615 1.00 96.12 262 VAL A O 1
ATOM 2156 N N . LEU A 1 263 ? -7.874 -10.219 5.563 1.00 93.31 263 LEU A N 1
ATOM 2157 C CA . LEU A 1 263 ? -8.542 -10.592 6.820 1.00 93.31 263 LEU A CA 1
ATOM 2158 C C . LEU A 1 263 ? -10.038 -10.279 6.861 1.00 93.31 263 LEU A C 1
ATOM 2160 O O . LEU A 1 263 ? -10.466 -9.261 6.259 1.00 93.31 263 LEU A O 1
#

pLDDT: mean 85.58, std 22.81, range [22.06, 98.75]